Protein AF-A0A093QHG9-F1 (afdb_monomer)

pLDDT: mean 82.57, std 15.84, range [31.22, 98.62]

Foldseek 3Di:
DDDPVVVVVVVVVVVVVVVVVVPDPPDPDDDDDDPPDDDDDDPPDDDDDDPPDDDDDDDDDDDDDDDDDDPDDDDDDDDDDDDDDDDDDDPPNPDDCVVVCVVVVCVVVVVVVVVVVVVVVVVVVVVVVVVVVVVVVVVVVVVVVVVVVVVVVVVVVVVVVVVVVVVVVVVVVVVVVVVVVVVVVVVVVVVCVVVVVVVVVVCVVVVVDDDPVVVCCVPPVVVVVVVVVVVVVVVVVVVVVVVVVVVVVVVVVVVVVVVDDDDDDDDDD

Organism: NCBI:txid328815

InterPro domains:
  IPR009290 Radial spoke 3 [PF06098] (32-256)
  IPR009290 Radial spoke 3 [PTHR21648] (1-263)

Mean predicted aligned error: 20.46 Å

Radius of gyration: 99.11 Å; Cα contacts (8 Å, |Δi|>4): 12; chains: 1; bounding box: 150×81×295 Å

Structure (mmCIF, N/CA/C/O backbone):
data_AF-A0A093QHG9-F1
#
_entry.id   AF-A0A093QHG9-F1
#
loop_
_atom_site.group_PDB
_atom_site.id
_atom_site.type_symbol
_atom_site.label_atom_id
_atom_site.label_alt_id
_atom_site.label_comp_id
_atom_site.label_asym_id
_atom_site.label_entity_id
_atom_site.label_seq_id
_atom_site.pdbx_PDB_ins_code
_atom_site.Cartn_x
_atom_site.Cartn_y
_atom_site.Cartn_z
_atom_site.occupancy
_atom_site.B_iso_or_equiv
_atom_site.auth_seq_id
_atom_site.auth_comp_id
_atom_site.auth_asym_id
_atom_site.auth_atom_id
_atom_site.pdbx_PDB_model_num
ATOM 1 N N . PRO A 1 1 ? 12.508 29.832 110.807 1.00 51.41 1 PRO A N 1
ATOM 2 C CA . PRO A 1 1 ? 12.970 28.450 111.089 1.00 51.41 1 PRO A CA 1
ATOM 3 C C . PRO A 1 1 ? 13.011 27.628 109.794 1.00 51.41 1 PRO A C 1
ATOM 5 O O . PRO A 1 1 ? 12.093 27.734 108.985 1.00 51.41 1 PRO A O 1
ATOM 8 N N . ASN A 1 2 ? 14.116 26.914 109.571 1.00 57.78 2 ASN A N 1
ATOM 9 C CA . ASN A 1 2 ? 14.520 26.350 108.282 1.00 57.78 2 ASN A CA 1
ATOM 10 C C . ASN A 1 2 ? 13.510 25.328 107.698 1.00 57.78 2 ASN A C 1
ATOM 12 O O . ASN A 1 2 ? 12.905 24.551 108.440 1.00 57.78 2 ASN A O 1
ATOM 16 N N . PRO A 1 3 ? 13.340 25.286 106.360 1.00 62.03 3 PRO A N 1
ATOM 17 C CA . PRO A 1 3 ? 12.246 24.580 105.677 1.00 62.03 3 PRO A CA 1
ATOM 18 C C . PRO A 1 3 ? 12.136 23.040 105.837 1.00 62.03 3 PRO A C 1
ATOM 20 O O . PRO A 1 3 ? 11.004 22.550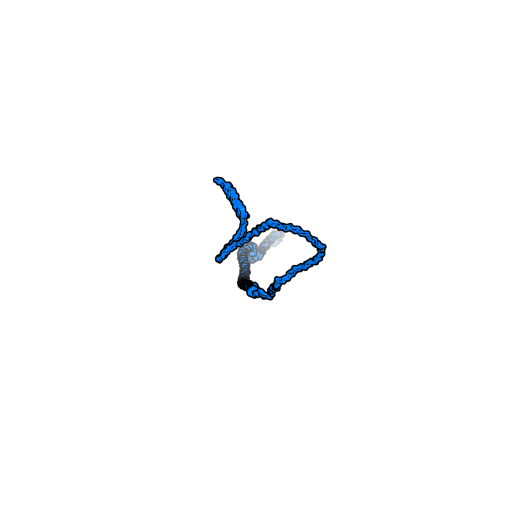 105.764 1.00 62.03 3 PRO A O 1
ATOM 23 N N . PRO A 1 4 ? 13.197 22.237 106.082 1.00 64.69 4 PRO A N 1
ATOM 24 C CA . PRO A 1 4 ? 13.049 20.775 106.151 1.00 64.69 4 PRO A CA 1
ATOM 25 C C . PRO A 1 4 ? 12.414 20.270 107.461 1.00 64.69 4 PRO A C 1
ATOM 27 O O . PRO A 1 4 ? 11.783 19.210 107.478 1.00 64.69 4 PRO A O 1
ATOM 30 N N . GLU A 1 5 ? 12.513 21.023 108.559 1.00 64.81 5 GL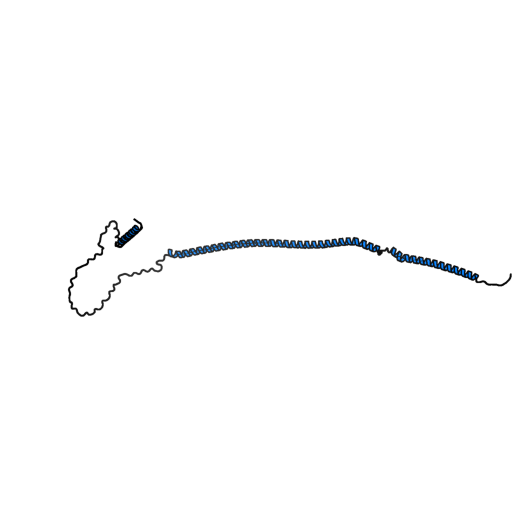U A N 1
ATOM 31 C CA . GLU A 1 5 ? 11.915 20.636 109.848 1.00 64.81 5 GLU A CA 1
ATOM 32 C C . GLU A 1 5 ? 10.392 20.816 109.847 1.00 64.81 5 GLU A C 1
ATOM 34 O O . GLU A 1 5 ? 9.658 19.965 110.352 1.00 64.81 5 GLU A O 1
ATOM 39 N N . VAL A 1 6 ? 9.899 21.859 109.171 1.00 65.69 6 VAL A N 1
ATOM 40 C CA . VAL A 1 6 ? 8.461 22.111 108.979 1.00 65.69 6 VAL A CA 1
ATOM 41 C C . VAL A 1 6 ? 7.819 21.018 108.118 1.00 65.69 6 VAL A C 1
ATOM 43 O O . VAL A 1 6 ? 6.682 20.617 108.368 1.00 65.69 6 VAL A O 1
ATOM 46 N N . GLN A 1 7 ? 8.541 20.481 107.128 1.00 66.50 7 GLN A N 1
ATOM 47 C CA . GLN A 1 7 ? 8.053 19.366 106.308 1.00 66.50 7 GLN A CA 1
ATOM 48 C C . GLN A 1 7 ? 7.977 18.052 107.101 1.00 66.50 7 GLN A C 1
ATOM 50 O O . GLN A 1 7 ? 6.973 17.343 106.997 1.00 66.50 7 GLN A O 1
ATOM 55 N N . LYS A 1 8 ? 8.971 17.756 107.955 1.00 69.38 8 LYS A N 1
ATOM 56 C CA . LYS A 1 8 ? 8.927 16.591 108.858 1.00 69.38 8 LYS A CA 1
ATOM 57 C C . LYS A 1 8 ? 7.785 16.687 109.874 1.00 69.38 8 LYS A C 1
ATOM 59 O O . LYS A 1 8 ? 7.077 15.699 110.059 1.00 69.38 8 LYS A O 1
ATOM 64 N N . GLN A 1 9 ? 7.552 17.862 110.464 1.00 71.50 9 GLN A N 1
ATOM 65 C CA . GLN A 1 9 ? 6.445 18.091 111.405 1.00 71.50 9 GLN A CA 1
ATOM 66 C C . GLN A 1 9 ? 5.065 17.995 110.735 1.00 71.50 9 GLN A C 1
ATOM 68 O O . GLN A 1 9 ? 4.151 17.381 111.284 1.00 71.50 9 GLN A O 1
ATOM 73 N N . LYS A 1 10 ? 4.907 18.518 109.510 1.00 72.06 10 LYS A N 1
ATOM 74 C CA . LYS A 1 10 ? 3.668 18.354 108.728 1.00 72.06 10 LYS A CA 1
ATOM 75 C C . LYS A 1 10 ? 3.423 16.890 108.340 1.00 72.06 10 LYS A C 1
ATOM 77 O O . LYS A 1 10 ? 2.277 16.445 108.338 1.00 72.06 10 LYS A O 1
ATOM 82 N N . GLY A 1 11 ? 4.478 16.127 108.048 1.00 73.12 11 GLY A N 1
ATOM 83 C CA . GLY A 1 11 ? 4.394 14.695 107.748 1.00 73.12 11 GLY A CA 1
ATOM 84 C C . GLY A 1 11 ? 3.984 13.846 108.955 1.00 73.12 11 GLY A C 1
ATOM 85 O O . GLY A 1 11 ? 3.100 12.997 108.834 1.00 73.12 11 GLY A O 1
ATOM 86 N N . THR A 1 12 ? 4.567 14.095 110.132 1.00 75.19 12 THR A N 1
ATOM 87 C CA . THR A 1 12 ? 4.197 13.393 111.373 1.00 75.19 12 THR A CA 1
ATOM 88 C C . THR A 1 12 ? 2.793 13.764 111.847 1.00 75.19 12 THR A C 1
ATOM 90 O O . THR A 1 12 ? 2.043 12.866 112.229 1.00 75.19 12 THR A O 1
ATOM 93 N N . GLN A 1 13 ? 2.381 15.032 111.731 1.00 73.25 13 GLN A N 1
ATOM 94 C CA . GLN A 1 13 ? 1.003 15.454 112.016 1.00 73.25 13 GLN A CA 1
ATOM 95 C C . GLN A 1 13 ? -0.013 14.802 111.067 1.00 73.25 13 GLN A C 1
ATOM 97 O O . GLN A 1 13 ? -1.020 14.271 111.534 1.00 73.25 13 GLN A O 1
ATOM 102 N N . LYS A 1 14 ? 0.264 14.746 109.755 1.00 74.56 14 LYS A N 1
ATOM 103 C CA . LYS A 1 14 ? -0.612 14.057 108.788 1.00 74.56 14 LYS A CA 1
ATOM 104 C C . LYS A 1 14 ? -0.727 12.555 109.065 1.00 74.56 14 LYS A C 1
ATOM 106 O O . LYS A 1 14 ? -1.825 12.010 109.002 1.00 74.56 14 LYS A O 1
ATOM 111 N N . ARG A 1 15 ? 0.373 11.885 109.429 1.00 74.44 15 ARG A N 1
ATOM 112 C CA . ARG A 1 15 ? 0.352 10.460 109.814 1.00 74.44 15 ARG A CA 1
ATOM 113 C C . ARG A 1 15 ? -0.407 10.215 111.120 1.00 74.44 15 ARG A C 1
ATOM 115 O O . ARG A 1 15 ? -1.113 9.216 111.221 1.00 74.44 15 ARG A O 1
ATOM 122 N N . ALA A 1 16 ? -0.289 11.111 112.100 1.00 74.94 16 ALA A N 1
ATOM 123 C CA . ALA A 1 16 ? -1.034 11.019 113.355 1.00 74.94 16 ALA A CA 1
ATOM 124 C C . ALA A 1 16 ? -2.545 11.220 113.144 1.00 74.94 16 ALA A C 1
ATOM 126 O O . ALA A 1 16 ? -3.336 10.466 113.705 1.00 74.94 16 ALA A O 1
ATOM 127 N N . LEU A 1 17 ? -2.942 12.173 112.293 1.00 73.69 17 LEU A N 1
ATOM 128 C CA . LEU A 1 17 ? -4.343 12.401 111.916 1.00 73.69 17 LEU A CA 1
ATOM 129 C C . LEU A 1 17 ? -4.929 11.211 111.143 1.00 73.69 17 LEU A C 1
ATOM 131 O O . LEU A 1 17 ? -6.006 10.736 111.488 1.00 73.69 17 LEU A O 1
ATOM 135 N N . ALA A 1 18 ? -4.192 10.649 110.179 1.00 70.56 18 ALA A N 1
ATOM 136 C CA . ALA A 1 18 ? -4.627 9.456 109.447 1.00 70.56 18 ALA A CA 1
ATOM 137 C C . ALA A 1 18 ? -4.818 8.236 110.368 1.00 70.56 18 ALA A C 1
ATOM 139 O O . ALA A 1 18 ? -5.757 7.463 110.199 1.00 70.56 18 ALA A O 1
ATOM 140 N N . ARG A 1 19 ? -3.964 8.081 111.390 1.00 69.31 1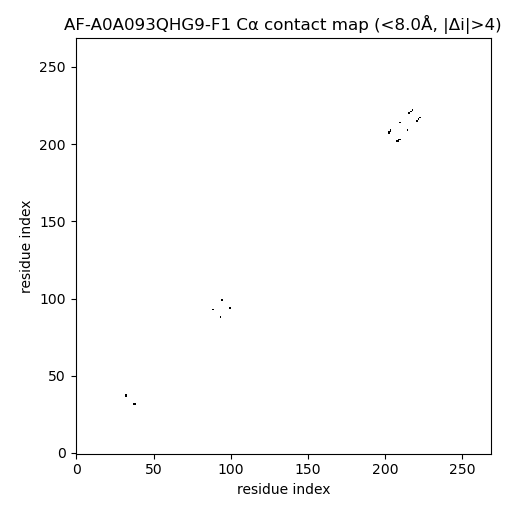9 ARG A N 1
ATOM 141 C CA . ARG A 1 19 ? -4.072 6.986 112.367 1.00 69.31 19 ARG A CA 1
ATOM 142 C C . ARG A 1 19 ? -5.227 7.176 113.357 1.00 69.31 19 ARG A C 1
ATOM 144 O O . ARG A 1 19 ? -5.715 6.180 113.882 1.00 69.31 19 ARG A O 1
ATOM 151 N N . LYS A 1 20 ? -5.652 8.421 113.611 1.00 67.00 20 LYS A N 1
ATOM 152 C CA . LYS A 1 20 ? -6.870 8.725 114.380 1.00 67.00 20 LYS A CA 1
ATOM 153 C C . LYS A 1 20 ? -8.126 8.384 113.574 1.00 67.00 20 LYS A C 1
ATOM 155 O O . LYS A 1 20 ? -8.951 7.635 114.077 1.00 67.00 20 LYS A O 1
ATOM 160 N N . HIS A 1 21 ? -8.202 8.801 112.308 1.00 61.56 21 HIS A N 1
ATOM 161 C CA . HIS A 1 21 ? -9.342 8.477 111.440 1.00 61.56 21 HIS A CA 1
ATOM 162 C C . HIS A 1 21 ? -9.481 6.979 111.125 1.00 61.56 21 HIS A C 1
ATOM 164 O O . HIS A 1 21 ? -10.591 6.491 110.984 1.00 61.56 21 HIS A O 1
ATOM 170 N N . ALA A 1 22 ? -8.381 6.219 111.074 1.00 61.22 22 ALA A N 1
ATOM 171 C CA . ALA A 1 22 ? -8.436 4.770 110.854 1.00 61.22 22 ALA A CA 1
ATOM 172 C C . ALA A 1 22 ? -8.917 3.955 112.076 1.00 61.22 22 ALA A C 1
ATOM 174 O O . ALA A 1 22 ? -9.172 2.761 111.941 1.00 61.22 22 ALA A O 1
ATOM 175 N N . LYS A 1 23 ? -8.992 4.561 113.272 1.00 60.59 23 LYS A N 1
ATOM 176 C CA . LYS A 1 23 ? -9.455 3.900 114.507 1.00 60.59 23 LYS A CA 1
ATOM 177 C C . LYS A 1 23 ? -10.904 4.219 114.870 1.00 60.59 23 LYS A C 1
ATOM 179 O O . LYS A 1 23 ? -11.428 3.594 115.787 1.00 60.59 23 LYS A O 1
ATOM 184 N N . GLU A 1 24 ? -11.540 5.164 114.188 1.00 53.81 24 GLU A N 1
ATOM 185 C CA . GLU A 1 24 ? -12.962 5.426 114.377 1.00 53.81 24 GLU A CA 1
ATOM 186 C C . GLU A 1 24 ? -13.753 4.401 113.553 1.00 53.81 24 GLU A C 1
ATOM 188 O O . GLU A 1 24 ? -13.606 4.370 112.329 1.00 53.81 24 GLU A O 1
ATOM 193 N N . PRO A 1 25 ? -14.549 3.517 114.185 1.00 57.16 25 PRO A N 1
ATOM 194 C CA . PRO A 1 25 ? -15.414 2.625 113.433 1.00 57.16 25 PRO A CA 1
ATOM 195 C C . PRO A 1 25 ? -16.376 3.480 112.610 1.00 57.16 25 PRO A C 1
ATOM 197 O O . PRO A 1 25 ? -17.089 4.329 113.147 1.00 57.16 25 PRO A O 1
ATOM 200 N N . ILE A 1 26 ? -16.363 3.258 111.296 1.00 52.22 26 ILE A N 1
ATOM 201 C CA . ILE A 1 26 ? -17.285 3.870 110.343 1.00 52.22 26 ILE A CA 1
ATOM 202 C C . ILE A 1 26 ? -18.688 3.441 110.767 1.00 52.22 26 ILE A C 1
ATOM 204 O O . ILE A 1 26 ? -19.102 2.311 110.518 1.00 52.22 26 ILE A O 1
ATOM 208 N N . ARG A 1 27 ? -19.409 4.326 111.456 1.00 57.81 27 ARG A N 1
ATOM 209 C CA . ARG A 1 27 ? -20.840 4.149 111.681 1.00 57.81 27 ARG A CA 1
ATOM 210 C C . ARG A 1 27 ? -21.509 4.410 110.331 1.00 57.81 27 ARG A C 1
ATOM 212 O O . ARG A 1 27 ? -21.376 5.530 109.832 1.00 57.81 27 ARG A O 1
ATOM 219 N N . PRO A 1 28 ? -22.169 3.424 109.698 1.00 55.56 28 PRO A N 1
ATOM 220 C CA . PRO A 1 28 ? -22.995 3.718 108.539 1.00 55.56 28 PRO A CA 1
ATOM 221 C C . PRO A 1 28 ? -24.062 4.712 109.003 1.00 55.56 28 PRO A C 1
ATOM 223 O O . PRO A 1 28 ? -24.817 4.427 109.931 1.00 55.56 28 PRO A O 1
ATOM 226 N N . GLY A 1 29 ? -24.048 5.920 108.440 1.00 62.56 29 GLY A N 1
ATOM 227 C CA . GLY A 1 29 ? -25.027 6.940 108.785 1.00 62.56 29 GLY A CA 1
ATOM 228 C C . GLY A 1 29 ? -26.417 6.411 108.467 1.00 62.56 29 GLY A C 1
ATOM 229 O O . GLY A 1 29 ? -26.680 6.021 107.329 1.00 62.56 29 GLY A O 1
ATOM 230 N N . THR A 1 30 ? -27.295 6.366 109.466 1.00 63.28 30 THR A N 1
ATOM 231 C CA . THR A 1 30 ? -28.721 6.161 109.219 1.00 63.28 30 THR A CA 1
ATOM 232 C C . THR A 1 30 ? -29.193 7.270 108.273 1.00 63.28 30 THR A C 1
ATOM 234 O O . THR A 1 30 ? -28.923 8.438 108.569 1.00 63.28 30 THR A O 1
ATOM 237 N N . PRO A 1 31 ? -29.829 6.934 107.135 1.00 71.44 31 PRO A N 1
ATOM 238 C CA . PRO A 1 31 ? -30.328 7.924 106.180 1.00 71.44 31 PRO A CA 1
ATOM 239 C C . PRO A 1 31 ? -31.314 8.882 106.858 1.00 71.44 31 PRO A C 1
ATOM 241 O O . PRO A 1 31 ? -31.866 8.542 107.900 1.00 71.44 31 PRO A O 1
ATOM 244 N N . GLU A 1 32 ? -31.513 10.077 106.302 1.00 69.38 32 GLU A N 1
ATOM 245 C CA . GLU A 1 32 ? -32.379 11.104 106.898 1.00 69.38 32 GLU A CA 1
ATOM 246 C C . GLU A 1 32 ? -33.870 10.695 106.894 1.00 69.38 32 GLU A C 1
ATOM 248 O O . GLU A 1 32 ? -34.305 9.975 105.988 1.00 69.38 32 GLU A O 1
ATOM 253 N N . PRO A 1 33 ? -34.667 11.129 107.895 1.00 73.81 33 PRO A N 1
ATOM 254 C CA . PRO A 1 33 ? -36.097 10.844 107.936 1.00 73.81 33 PRO A CA 1
ATOM 255 C C . PRO A 1 33 ? -36.843 11.489 106.765 1.00 73.81 33 PRO A C 1
ATOM 257 O O . PRO A 1 33 ? -36.596 12.639 106.410 1.00 73.81 33 PRO A O 1
ATOM 260 N N . VAL A 1 34 ? -37.802 10.758 106.195 1.00 75.44 34 VAL A N 1
ATOM 261 C CA . VAL A 1 34 ? -38.697 11.266 105.141 1.00 75.44 34 VAL A CA 1
ATOM 262 C C . VAL A 1 34 ? -39.611 12.363 105.708 1.00 75.44 34 VAL A C 1
ATOM 264 O O . VAL A 1 34 ? -40.087 12.237 106.840 1.00 75.44 34 VAL A O 1
ATOM 267 N N . GLU A 1 35 ? -39.879 13.418 104.923 1.00 67.44 35 GLU A N 1
ATOM 268 C CA . GLU A 1 35 ? -40.683 14.580 105.342 1.00 67.44 35 GLU A CA 1
ATOM 269 C C . GLU A 1 35 ? -41.999 14.169 106.030 1.00 67.44 35 GLU A C 1
ATOM 271 O O . GLU A 1 35 ? -42.815 13.422 105.485 1.00 67.44 35 GLU A O 1
ATOM 276 N N . GLY A 1 36 ? -42.195 14.667 107.255 1.00 76.56 36 GLY A N 1
ATOM 277 C CA . GLY A 1 36 ? -43.379 14.407 108.079 1.00 76.56 36 GLY A CA 1
ATOM 278 C C . GLY A 1 36 ? -43.275 13.224 109.051 1.00 76.56 36 GLY A C 1
ATOM 279 O O . GLY A 1 36 ? -44.277 12.897 109.688 1.00 76.56 36 GLY A O 1
ATOM 280 N N . ARG A 1 37 ? -42.106 12.578 109.199 1.00 73.62 37 ARG A N 1
ATOM 281 C CA . ARG A 1 37 ? -41.860 11.531 110.213 1.00 73.62 37 ARG A CA 1
ATOM 282 C C . ARG A 1 37 ? -40.563 11.776 110.983 1.00 73.62 37 ARG A C 1
ATOM 284 O O . ARG A 1 37 ? -39.570 12.198 110.406 1.00 73.62 37 ARG A O 1
ATOM 291 N N . GLU A 1 38 ? -40.557 11.449 112.273 1.00 76.38 38 GLU A N 1
ATOM 292 C CA . GLU A 1 38 ? -39.358 11.487 113.121 1.00 76.38 38 GLU A CA 1
ATOM 293 C C . GLU A 1 38 ? -38.826 10.068 113.372 1.00 76.38 38 GLU A C 1
ATOM 295 O O . GLU A 1 38 ? -39.593 9.106 113.463 1.00 76.38 38 GLU A O 1
ATOM 300 N N . HIS A 1 39 ? -37.503 9.918 113.474 1.00 76.81 39 HIS A N 1
ATOM 301 C CA . HIS A 1 39 ? -36.885 8.636 113.816 1.00 76.81 39 HIS A CA 1
ATOM 302 C C . HIS A 1 39 ? -37.006 8.339 115.311 1.00 76.81 39 HIS A C 1
ATOM 304 O O . HIS A 1 39 ? -36.658 9.166 116.149 1.00 76.81 39 HIS A O 1
ATOM 310 N N . ALA A 1 40 ? -37.433 7.120 115.641 1.00 76.88 40 ALA A N 1
ATOM 311 C CA . ALA A 1 40 ? -37.392 6.601 117.001 1.00 76.88 40 ALA A CA 1
ATOM 312 C C . ALA A 1 40 ? -36.060 5.879 117.244 1.00 76.88 40 ALA A C 1
ATOM 314 O O . ALA A 1 40 ? -35.679 4.988 116.482 1.00 76.88 40 ALA A O 1
ATOM 315 N N . TYR A 1 41 ? -35.357 6.248 118.315 1.00 72.31 41 TYR A N 1
ATOM 316 C CA . TYR A 1 41 ? -34.120 5.581 118.716 1.00 72.31 41 TYR A CA 1
ATOM 317 C C . TYR A 1 41 ? -34.444 4.249 119.400 1.00 72.31 41 TYR A C 1
ATOM 319 O O . TYR A 1 41 ? -35.018 4.225 120.487 1.00 72.31 41 TYR A O 1
ATOM 327 N N . VAL A 1 42 ? -34.066 3.142 118.761 1.00 70.88 42 VAL A N 1
ATOM 328 C CA . VAL A 1 42 ? -34.119 1.791 119.337 1.00 70.88 42 VAL A CA 1
ATOM 329 C C . VAL A 1 42 ? -32.689 1.342 119.618 1.00 70.88 42 VAL A C 1
ATOM 331 O O . VAL A 1 42 ? -31.784 1.606 118.827 1.00 70.88 42 VAL A O 1
ATOM 334 N N . GLN A 1 43 ? -32.468 0.689 120.757 1.00 71.44 43 GLN A N 1
ATOM 335 C CA . GLN A 1 43 ? -31.147 0.235 121.178 1.00 71.44 43 GLN A CA 1
ATOM 336 C C . GLN A 1 43 ? -30.721 -0.978 120.335 1.00 71.44 43 GLN A C 1
ATOM 338 O O . GLN A 1 43 ? -31.029 -2.118 120.659 1.00 71.44 43 GLN A O 1
ATOM 343 N N . THR A 1 44 ? -30.058 -0.718 119.207 1.00 64.75 44 THR A N 1
ATOM 344 C CA . THR A 1 44 ? -29.558 -1.738 118.262 1.00 64.75 44 THR A CA 1
ATOM 345 C C . THR A 1 44 ? -28.092 -2.108 118.497 1.00 64.75 44 THR A C 1
ATOM 347 O O . THR A 1 44 ? -27.481 -2.787 117.674 1.00 64.75 44 THR A O 1
ATOM 350 N N . GLU A 1 45 ? -27.497 -1.628 119.589 1.00 69.31 45 GLU A N 1
ATOM 351 C CA . GLU A 1 45 ? -26.146 -2.013 119.992 1.00 69.31 45 GLU A CA 1
ATOM 352 C C . GLU A 1 45 ? -26.173 -3.381 120.686 1.00 69.31 45 GLU A C 1
ATOM 354 O O . GLU A 1 45 ? -27.139 -3.737 121.360 1.00 69.31 45 GLU A O 1
ATOM 359 N N . LEU A 1 46 ? -25.111 -4.163 120.502 1.00 62.91 46 LEU A N 1
ATOM 360 C CA . LEU A 1 46 ? -24.987 -5.499 121.077 1.00 62.91 46 LEU A CA 1
ATOM 361 C C . LEU A 1 46 ? -24.794 -5.374 122.601 1.00 62.91 46 LEU A C 1
ATOM 363 O O . LEU A 1 46 ? -23.685 -5.118 123.066 1.00 62.91 46 LEU A O 1
ATOM 367 N N . TYR A 1 47 ? -25.877 -5.500 123.371 1.00 63.25 47 TYR A N 1
ATOM 368 C CA . TYR A 1 47 ? -25.858 -5.469 124.837 1.00 63.25 47 TYR A CA 1
ATOM 369 C C . TYR A 1 47 ? -25.820 -6.905 125.372 1.00 63.25 47 TYR A C 1
ATOM 371 O O . TYR A 1 47 ? -26.784 -7.653 125.219 1.00 63.25 47 TYR A O 1
ATOM 379 N N . LEU A 1 48 ? -24.686 -7.309 125.948 1.00 67.31 48 LEU A N 1
ATOM 380 C CA . LEU A 1 48 ? -24.517 -8.601 126.613 1.00 67.31 48 LEU A CA 1
ATOM 381 C C . LEU A 1 48 ? -24.463 -8.355 128.124 1.00 67.31 48 LEU A C 1
ATOM 383 O O . LEU A 1 48 ? -23.544 -7.691 128.599 1.00 67.31 48 LEU A O 1
ATOM 387 N N . GLU A 1 49 ? -25.432 -8.883 128.870 1.00 62.03 49 GLU A N 1
ATOM 388 C CA . GLU A 1 49 ? -25.335 -8.993 130.328 1.00 62.03 49 GLU A CA 1
ATOM 389 C C . GLU A 1 49 ? -24.572 -10.275 130.678 1.00 62.03 49 GLU A C 1
ATOM 391 O O . GLU A 1 49 ? -24.992 -11.377 130.322 1.00 62.03 49 GLU A O 1
ATOM 396 N N . GLU A 1 50 ? -23.443 -10.147 131.376 1.00 64.44 50 GLU A N 1
ATOM 397 C CA . GLU A 1 50 ? -22.810 -11.293 132.029 1.00 64.44 50 GLU A CA 1
ATOM 398 C C . GLU A 1 50 ? -23.627 -11.663 133.273 1.00 64.44 50 GLU A C 1
ATOM 400 O O . GLU A 1 50 ? -23.684 -10.918 134.252 1.00 64.44 50 GLU A O 1
ATOM 405 N N . ILE A 1 51 ? -24.273 -12.828 133.238 1.00 67.75 51 ILE A N 1
ATOM 406 C CA . ILE A 1 51 ? -24.938 -13.406 134.407 1.00 67.75 51 ILE A CA 1
ATOM 407 C C . ILE A 1 51 ? -23.844 -14.003 135.303 1.00 67.75 51 ILE A C 1
ATOM 409 O O . ILE A 1 51 ? -23.296 -15.061 135.003 1.00 67.75 51 ILE A O 1
ATOM 413 N N . CYS A 1 52 ? -23.502 -13.308 136.390 1.00 56.25 52 CYS A N 1
ATOM 414 C CA . CYS A 1 52 ? -22.425 -13.700 137.311 1.00 56.25 52 CYS A CA 1
ATOM 415 C C . CYS A 1 52 ? -22.852 -14.682 138.420 1.00 56.25 52 CYS A C 1
ATOM 417 O O . CYS A 1 52 ? -22.018 -15.061 139.245 1.00 56.25 52 CYS A O 1
ATOM 419 N N . ASP A 1 53 ? -24.120 -15.099 138.463 1.00 62.62 53 ASP A N 1
ATOM 420 C CA . ASP A 1 53 ? -24.607 -16.018 139.492 1.00 62.62 53 ASP A CA 1
ATOM 421 C C . ASP A 1 53 ? -24.266 -17.471 139.151 1.00 62.62 53 ASP A C 1
ATOM 423 O O . ASP A 1 53 ? -24.704 -18.044 138.151 1.00 62.62 53 ASP A O 1
ATOM 427 N N . ARG A 1 54 ? -23.462 -18.083 140.023 1.00 62.25 54 ARG A N 1
ATOM 428 C CA . ARG A 1 54 ? -23.091 -19.495 139.943 1.00 62.25 54 ARG A CA 1
ATOM 429 C C . ARG A 1 54 ? -24.287 -20.338 140.393 1.00 62.25 54 ARG A C 1
ATOM 431 O O . ARG A 1 54 ? -24.727 -20.228 141.535 1.00 62.25 54 ARG A O 1
ATOM 438 N N . ILE A 1 55 ? -24.816 -21.163 139.494 1.00 63.34 55 ILE A N 1
ATOM 439 C CA . ILE A 1 55 ? -25.965 -22.037 139.764 1.00 63.34 55 ILE A CA 1
ATOM 440 C C . ILE A 1 55 ? -25.562 -23.064 140.836 1.00 63.34 55 ILE A C 1
ATOM 442 O O . ILE A 1 55 ? -24.462 -23.610 140.789 1.00 63.34 55 ILE A O 1
ATOM 446 N N . VAL A 1 56 ? -26.433 -23.301 141.821 1.00 63.78 56 VAL A N 1
ATOM 447 C CA . VAL A 1 56 ? -26.196 -24.287 142.887 1.00 63.78 56 VAL A CA 1
ATOM 448 C C . VAL A 1 56 ? -26.284 -25.691 142.293 1.00 63.78 56 VAL A C 1
ATOM 450 O O . VAL A 1 56 ? -27.355 -26.124 141.871 1.00 63.78 56 VAL A O 1
ATOM 453 N N . GLU A 1 57 ? -25.156 -26.393 142.260 1.00 56.03 57 GLU A N 1
ATOM 454 C CA . GLU A 1 57 ? -25.083 -27.796 141.853 1.00 56.03 57 GLU A CA 1
ATOM 455 C C . GLU A 1 57 ? -25.526 -28.682 143.030 1.00 56.03 57 GLU A C 1
ATOM 457 O O . GLU A 1 57 ? -25.024 -28.548 144.148 1.00 56.03 57 GLU A O 1
ATOM 462 N N . VAL A 1 58 ? -26.512 -29.550 142.792 1.00 60.91 58 VAL A N 1
ATOM 463 C CA . VAL A 1 58 ? -26.983 -30.560 143.748 1.00 60.91 58 VAL A CA 1
ATOM 464 C C . VAL A 1 58 ? -26.668 -31.924 143.152 1.00 60.91 58 VAL A C 1
ATOM 466 O O . VAL A 1 58 ? -27.228 -32.282 142.116 1.00 60.91 58 VAL A O 1
ATOM 469 N N . ASP A 1 59 ? -25.793 -32.679 143.810 1.00 53.31 59 ASP A N 1
ATOM 470 C CA . ASP A 1 59 ? -25.472 -34.046 143.407 1.00 53.31 59 ASP A CA 1
ATOM 471 C C . ASP A 1 59 ? -26.629 -34.986 143.771 1.00 53.31 59 ASP A C 1
ATOM 473 O O . ASP A 1 59 ? -26.999 -35.138 144.937 1.00 53.31 59 ASP A O 1
ATOM 477 N N . GLY A 1 60 ? -27.222 -35.604 142.750 1.00 64.75 60 GLY A N 1
ATOM 478 C CA . GLY A 1 60 ? -28.206 -36.672 142.885 1.00 64.75 60 GLY A CA 1
ATOM 479 C C . GLY A 1 60 ? -27.618 -37.981 142.375 1.00 64.75 60 GLY A C 1
ATOM 480 O O . GLY A 1 60 ? -27.307 -38.103 141.192 1.00 64.75 60 GLY A O 1
ATOM 481 N N . GLU A 1 61 ? -27.473 -38.971 143.251 1.00 57.00 61 GLU A N 1
ATOM 482 C CA . GLU A 1 61 ? -27.072 -40.318 142.849 1.00 57.00 61 GLU A CA 1
ATOM 483 C C . GLU A 1 61 ? -28.305 -41.103 142.373 1.00 57.00 61 GLU A C 1
ATOM 485 O O . GLU A 1 61 ? -29.222 -41.381 143.147 1.00 57.00 61 GLU A O 1
ATOM 490 N N . CYS A 1 62 ? -28.333 -41.464 141.087 1.00 55.00 62 CYS A N 1
ATOM 491 C CA . CYS A 1 62 ? -29.388 -42.277 140.482 1.00 55.00 62 CYS A CA 1
ATOM 492 C C . CYS A 1 62 ? -28.842 -43.662 140.108 1.00 55.00 62 CYS A C 1
ATOM 494 O O . CYS A 1 62 ? -28.093 -43.810 139.144 1.00 55.00 62 CYS A O 1
ATOM 496 N N . GLN A 1 63 ? -29.268 -44.693 140.836 1.00 56.84 63 GLN A N 1
ATOM 497 C CA . GLN A 1 63 ? -29.145 -46.086 140.409 1.00 56.84 63 GLN A CA 1
ATOM 498 C C . GLN A 1 63 ? -30.098 -46.322 139.229 1.00 56.84 63 GLN A C 1
ATOM 500 O O . GLN A 1 63 ? -31.308 -46.169 139.382 1.00 56.84 63 GLN A O 1
ATOM 505 N N . THR A 1 64 ? -29.572 -46.672 138.052 1.00 52.34 64 THR A N 1
ATOM 506 C CA . THR A 1 64 ? -30.385 -47.016 136.873 1.00 52.34 64 THR A CA 1
ATOM 507 C C . THR A 1 64 ? -29.795 -48.214 136.123 1.00 52.34 64 THR A C 1
ATOM 509 O O . THR A 1 64 ? -28.579 -48.338 136.001 1.00 52.34 64 THR A O 1
ATOM 512 N N . ASP A 1 65 ? -30.698 -49.113 135.721 1.00 65.81 65 ASP A N 1
ATOM 513 C CA . ASP A 1 65 ? -30.489 -50.462 135.170 1.00 65.81 65 ASP A CA 1
ATOM 514 C C . ASP A 1 65 ? -29.676 -50.534 133.860 1.00 65.81 65 ASP A C 1
ATOM 516 O O . ASP A 1 65 ? -29.470 -49.538 133.165 1.00 65.81 65 ASP A O 1
ATOM 520 N N . GLU A 1 66 ? -29.262 -51.756 133.491 1.00 63.25 66 GLU A N 1
ATOM 521 C CA . GLU A 1 66 ? -28.615 -52.078 132.211 1.00 63.25 66 GLU A CA 1
ATOM 522 C C . GLU A 1 66 ? -29.458 -51.639 130.998 1.00 63.25 66 GLU A C 1
ATOM 524 O O . GLU A 1 66 ? -30.617 -52.016 130.815 1.00 63.25 66 GLU A O 1
ATOM 529 N N . PHE A 1 67 ? -28.829 -50.837 130.143 1.00 61.12 67 PHE A N 1
ATOM 530 C CA . PHE A 1 67 ? -29.406 -50.213 128.958 1.00 61.12 67 PHE A CA 1
ATOM 531 C C . PHE A 1 67 ? -29.568 -51.246 127.825 1.00 61.12 67 PHE A C 1
ATOM 533 O O . PHE A 1 67 ? -28.576 -51.740 127.292 1.00 61.12 67 PHE A O 1
ATOM 540 N N . LEU A 1 68 ? -30.803 -51.571 127.427 1.00 70.81 68 LEU A N 1
ATOM 541 C CA . LEU A 1 68 ? -31.063 -52.327 126.193 1.00 70.81 68 LEU A CA 1
ATOM 542 C C . LEU A 1 68 ? -31.172 -51.365 125.000 1.00 70.81 68 LEU A C 1
ATOM 544 O O . LEU A 1 68 ? -31.938 -50.400 125.043 1.00 70.81 68 LEU A O 1
ATOM 548 N N . ASP A 1 69 ? -30.431 -51.649 123.925 1.00 67.38 69 ASP A N 1
ATOM 549 C CA . ASP A 1 69 ? -30.371 -50.804 122.728 1.00 67.38 69 ASP A CA 1
ATOM 550 C C . ASP A 1 69 ? -31.736 -50.673 122.033 1.00 67.38 69 ASP A C 1
ATOM 552 O O . ASP A 1 69 ? -32.321 -51.632 121.521 1.00 67.38 69 ASP A O 1
ATOM 556 N N . ARG A 1 70 ? -32.235 -49.435 121.974 1.00 72.62 70 ARG A N 1
ATOM 557 C CA . ARG A 1 70 ? -33.425 -49.059 121.207 1.00 72.62 70 ARG A CA 1
ATOM 558 C C . ARG A 1 70 ? -33.068 -48.992 119.714 1.00 72.62 70 ARG A C 1
ATOM 560 O O . ARG A 1 70 ? -32.059 -48.374 119.375 1.00 72.62 70 ARG A O 1
ATOM 567 N N . PRO A 1 71 ? -33.891 -49.538 118.795 1.00 75.81 71 PRO A N 1
ATOM 568 C CA . PRO A 1 71 ? -33.625 -49.399 117.366 1.00 75.81 71 PRO A CA 1
ATOM 569 C C . PRO A 1 71 ? -33.614 -47.917 116.943 1.00 75.81 71 PRO A C 1
ATOM 571 O O . PRO A 1 71 ? -34.373 -47.114 117.502 1.00 75.81 71 PRO A O 1
ATOM 574 N N . PRO A 1 72 ? -32.778 -47.539 115.957 1.00 77.69 72 PRO A N 1
ATOM 575 C CA . PRO A 1 72 ? -32.630 -46.152 115.537 1.00 77.69 72 PRO A CA 1
ATOM 576 C C . PRO A 1 72 ? -33.944 -45.618 114.958 1.00 77.69 72 PRO A C 1
ATOM 578 O O . PRO A 1 72 ? -34.572 -46.242 114.102 1.00 77.69 72 PRO A O 1
ATOM 581 N N . THR A 1 73 ? -34.363 -44.447 115.435 1.00 75.00 73 THR A N 1
ATOM 582 C CA . THR A 1 73 ? -35.570 -43.760 114.959 1.00 75.00 73 THR A CA 1
ATOM 583 C C . THR A 1 73 ? -35.444 -43.438 113.462 1.00 75.00 73 THR A C 1
ATOM 585 O O . THR A 1 73 ? -34.399 -42.928 113.052 1.00 75.00 73 THR A O 1
ATOM 588 N N . PRO A 1 74 ? -36.473 -43.705 112.633 1.00 78.75 74 PRO A N 1
ATOM 589 C CA . PRO A 1 74 ? -36.413 -43.424 111.201 1.00 78.75 74 PRO A CA 1
ATOM 590 C C . PRO A 1 74 ? -36.225 -41.926 110.922 1.00 78.75 74 PRO A C 1
ATOM 592 O O . PRO A 1 74 ? -36.789 -41.074 111.609 1.00 78.75 74 PRO A O 1
ATOM 595 N N . LEU A 1 75 ? -35.435 -41.618 109.890 1.00 75.38 75 LEU A N 1
ATOM 596 C CA . LEU A 1 75 ? -35.148 -40.252 109.448 1.00 75.38 75 LEU A CA 1
ATOM 597 C C . LEU A 1 75 ? -36.421 -39.583 108.906 1.00 75.38 75 LEU A C 1
ATOM 599 O O . LEU A 1 75 ? -37.076 -40.107 108.006 1.00 75.38 75 LEU A O 1
ATOM 603 N N . PHE A 1 76 ? -36.756 -38.407 109.437 1.00 79.06 76 PHE A N 1
ATOM 604 C CA . PHE A 1 76 ? -37.873 -37.601 108.950 1.00 79.06 76 PHE A CA 1
ATOM 605 C C . PHE A 1 76 ? -37.486 -36.881 107.651 1.00 79.06 76 PHE A C 1
ATOM 607 O O . PHE A 1 76 ? -36.613 -36.013 107.657 1.00 79.06 76 PHE A O 1
ATOM 614 N N . ILE A 1 77 ? -38.152 -37.224 106.544 1.00 78.56 77 ILE A N 1
ATOM 615 C CA . ILE A 1 77 ? -38.042 -36.510 105.266 1.00 78.56 77 ILE A CA 1
ATOM 616 C C . ILE A 1 77 ? -39.286 -35.620 105.124 1.00 78.56 77 ILE A C 1
ATOM 618 O O . ILE A 1 77 ? -40.389 -36.156 104.990 1.00 78.56 77 ILE A O 1
ATOM 622 N N . PRO A 1 78 ? -39.153 -34.281 105.160 1.00 81.00 78 PRO A N 1
ATOM 623 C CA . PRO A 1 78 ? -40.294 -33.390 104.999 1.00 81.00 78 PRO A CA 1
ATOM 624 C C . PRO A 1 78 ? -40.907 -33.530 103.600 1.00 81.00 78 PRO A C 1
ATOM 626 O O . PRO A 1 78 ? -40.198 -33.637 102.597 1.00 81.00 78 PRO A O 1
ATOM 629 N N . ALA A 1 79 ? -42.239 -33.505 103.524 1.00 76.31 79 ALA A N 1
ATOM 630 C CA . ALA A 1 79 ? -42.949 -33.518 102.251 1.00 76.31 79 ALA A CA 1
ATOM 631 C C . ALA A 1 79 ? -42.640 -32.237 101.459 1.00 76.31 79 ALA A C 1
ATOM 633 O O . ALA A 1 79 ? -42.714 -31.128 101.999 1.00 76.31 79 ALA A O 1
ATOM 634 N N . LYS A 1 80 ? -42.311 -32.376 100.166 1.00 74.94 80 LYS A N 1
ATOM 635 C CA . LYS A 1 80 ? -42.155 -31.220 99.273 1.00 74.94 80 LYS A CA 1
ATOM 636 C C . LYS A 1 80 ? -43.445 -30.396 99.307 1.00 74.94 80 LYS A C 1
ATOM 638 O O . LYS A 1 80 ? -44.507 -30.895 98.946 1.00 74.94 80 LYS A O 1
ATOM 643 N N . THR A 1 81 ? -43.346 -29.145 99.749 1.00 68.00 81 THR A N 1
ATOM 644 C CA . THR A 1 81 ? -44.478 -28.214 99.807 1.00 68.00 81 THR A CA 1
ATOM 645 C C . THR A 1 81 ? -44.255 -27.134 98.748 1.00 68.00 81 THR A C 1
ATOM 647 O O . THR A 1 81 ? -43.524 -26.177 98.974 1.00 68.00 81 THR A O 1
ATOM 650 N N . GLY A 1 82 ? -44.825 -27.344 97.559 1.00 80.94 82 GLY A N 1
ATOM 651 C CA . GLY A 1 82 ? -44.732 -26.466 96.388 1.00 80.94 82 GLY A CA 1
ATOM 652 C C . GLY A 1 82 ? -45.399 -27.125 95.175 1.00 80.94 82 GLY A C 1
ATOM 653 O O . GLY A 1 82 ? -45.438 -28.351 95.097 1.00 80.94 82 GLY A O 1
ATOM 654 N N . LYS A 1 83 ? -45.980 -26.337 94.263 1.00 78.69 83 LYS A N 1
ATOM 655 C CA . LYS A 1 83 ? -46.498 -26.843 92.981 1.00 78.69 83 LYS A CA 1
ATOM 656 C C . LYS A 1 83 ? -45.427 -26.632 91.917 1.00 78.69 83 LYS A C 1
ATOM 658 O O . LYS A 1 83 ? -45.093 -25.487 91.627 1.00 78.69 83 LYS A O 1
ATOM 663 N N . ASP A 1 84 ? -44.925 -27.719 91.347 1.00 80.12 84 ASP A N 1
ATOM 664 C CA . ASP A 1 84 ? -43.994 -27.661 90.222 1.00 80.12 84 ASP A CA 1
ATOM 665 C C . ASP A 1 84 ? -44.770 -27.244 88.957 1.00 80.12 84 ASP A C 1
ATOM 667 O O . ASP A 1 84 ? -45.768 -27.872 88.598 1.00 80.12 84 ASP A O 1
ATOM 671 N N . ILE A 1 85 ? -44.344 -26.159 88.303 1.00 81.69 85 ILE A N 1
ATOM 672 C CA . ILE A 1 85 ? -44.901 -25.667 87.034 1.00 81.69 85 ILE A CA 1
ATOM 673 C C . ILE A 1 85 ? -43.755 -25.640 86.026 1.00 81.69 85 ILE A C 1
ATOM 675 O O . ILE A 1 85 ? -42.728 -25.014 86.278 1.00 81.69 85 ILE A O 1
ATOM 679 N N . ALA A 1 86 ? -43.935 -26.314 84.893 1.00 82.19 86 ALA A N 1
ATOM 680 C CA . ALA A 1 86 ? -43.041 -26.199 83.750 1.00 82.19 86 ALA A CA 1
ATOM 681 C C . ALA A 1 86 ? -43.675 -25.260 82.721 1.00 82.19 86 ALA A C 1
ATOM 683 O O . ALA A 1 86 ? -44.840 -25.421 82.362 1.00 82.19 86 ALA A O 1
ATOM 684 N N . THR A 1 87 ? -42.904 -24.283 82.260 1.00 81.44 87 THR A N 1
ATOM 685 C CA . THR A 1 87 ? -43.253 -23.416 81.133 1.00 81.44 87 THR A CA 1
ATOM 686 C C . THR A 1 87 ? -42.273 -23.712 80.008 1.00 81.44 87 THR A C 1
ATOM 688 O O . THR A 1 87 ? -41.068 -23.546 80.203 1.00 81.44 87 THR A O 1
ATOM 691 N N . GLN A 1 88 ? -42.780 -24.166 78.866 1.00 87.88 88 GLN A N 1
ATOM 692 C CA . GLN A 1 88 ? -42.006 -24.440 77.658 1.00 87.88 88 GLN A CA 1
ATOM 693 C C . GLN A 1 88 ? -42.550 -23.556 76.539 1.00 87.88 88 GLN A C 1
ATOM 695 O O . GLN A 1 88 ? -43.762 -23.399 76.437 1.00 87.88 88 GLN A O 1
ATOM 700 N N . ILE A 1 89 ? -41.651 -22.983 75.743 1.00 89.12 89 ILE A N 1
ATOM 701 C CA . ILE A 1 89 ? -42.006 -22.254 74.525 1.00 89.12 89 ILE A CA 1
ATOM 702 C C . ILE A 1 89 ? -41.948 -23.250 73.371 1.00 89.12 89 ILE A C 1
ATOM 704 O O . ILE A 1 89 ? -40.923 -23.920 73.194 1.00 89.12 89 ILE A O 1
ATOM 708 N N . GLU A 1 90 ? -43.046 -23.367 72.633 1.00 88.12 90 GLU A N 1
ATOM 709 C CA . GLU A 1 90 ? -43.168 -24.290 71.503 1.00 88.12 90 GLU A CA 1
ATOM 710 C C . GLU A 1 90 ? -42.635 -23.661 70.203 1.00 88.12 90 GLU A C 1
ATOM 712 O O . GLU A 1 90 ? -42.481 -22.440 70.076 1.00 88.12 90 GLU A O 1
ATOM 717 N N . GLU A 1 91 ? -42.331 -24.495 69.208 1.00 86.50 91 GLU A N 1
ATOM 718 C CA . GLU A 1 91 ? -41.858 -24.014 67.907 1.00 86.50 91 GLU A CA 1
ATOM 719 C C . GLU A 1 91 ? -42.892 -23.076 67.254 1.00 86.50 91 GLU A C 1
ATOM 721 O O . GLU A 1 91 ? -44.049 -23.437 67.043 1.00 86.50 91 GLU A O 1
ATOM 726 N N . GLY A 1 92 ? -42.458 -21.855 66.922 1.00 84.88 92 GLY A N 1
ATOM 727 C CA . GLY A 1 92 ? -43.288 -20.832 66.274 1.00 84.88 92 GLY A CA 1
ATOM 728 C C . GLY A 1 92 ? -43.988 -19.849 67.218 1.00 84.88 92 GLY A C 1
ATOM 729 O O . GLY A 1 92 ? -44.550 -18.871 66.737 1.00 84.88 92 GLY A O 1
ATOM 730 N N . GLU A 1 93 ? -43.917 -20.035 68.539 1.00 84.81 93 GLU A N 1
ATOM 731 C CA . GLU A 1 93 ? -44.601 -19.161 69.511 1.00 84.81 93 GLU A CA 1
ATOM 732 C C . GLU A 1 93 ? -43.944 -17.768 69.657 1.00 84.81 93 GLU A C 1
ATOM 734 O O . GLU A 1 93 ? -44.597 -16.803 70.047 1.00 84.81 93 GLU A O 1
ATOM 739 N N . LEU A 1 94 ? -42.661 -17.645 69.294 1.00 87.69 94 LEU A N 1
ATOM 740 C CA . LEU A 1 94 ? -41.876 -16.399 69.335 1.00 87.69 94 LEU A CA 1
ATOM 741 C C . LEU A 1 94 ? -41.566 -15.799 67.954 1.00 87.69 94 LEU A C 1
ATOM 743 O O . LEU A 1 94 ? -40.820 -14.828 67.879 1.00 87.69 94 LEU A O 1
ATOM 747 N N . PHE A 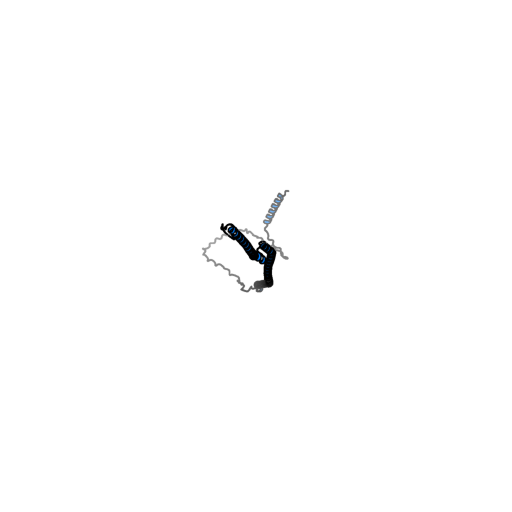1 95 ? -42.068 -16.387 66.867 1.00 91.19 95 PHE A N 1
ATOM 748 C CA . PHE A 1 95 ? -41.720 -15.944 65.517 1.00 91.19 95 PHE A CA 1
ATOM 749 C C . PHE A 1 95 ? -42.404 -14.615 65.170 1.00 91.19 95 PHE A C 1
ATOM 751 O O . PHE A 1 95 ? -43.635 -14.539 65.162 1.00 91.19 95 PHE A O 1
ATOM 758 N N . ASP A 1 96 ? -41.612 -13.599 64.820 1.00 93.00 96 ASP A N 1
ATOM 759 C CA . ASP A 1 96 ? -42.111 -12.327 64.294 1.00 93.00 96 ASP A CA 1
ATOM 760 C C . ASP A 1 96 ? -41.737 -12.192 62.813 1.00 93.00 96 ASP A C 1
ATOM 762 O O . ASP A 1 96 ? -40.583 -11.979 62.438 1.00 93.00 96 ASP A O 1
ATOM 766 N N . PHE A 1 97 ? -42.737 -12.290 61.938 1.00 93.19 97 PHE A N 1
ATOM 767 C CA . PHE A 1 97 ? -42.515 -12.212 60.497 1.00 93.19 97 PHE A CA 1
ATOM 768 C C . PHE A 1 97 ? -41.842 -10.899 60.071 1.00 93.19 97 PHE A C 1
ATOM 770 O O . PHE A 1 97 ? -40.969 -10.916 59.202 1.00 93.19 97 PHE A O 1
ATOM 777 N N . ASP A 1 98 ? -42.212 -9.772 60.683 1.00 94.19 98 ASP A N 1
ATOM 778 C CA . ASP A 1 98 ? -41.737 -8.449 60.272 1.00 94.19 98 ASP A CA 1
ATOM 779 C C . ASP A 1 98 ? -40.271 -8.210 60.649 1.00 94.19 98 ASP A C 1
ATOM 781 O O . ASP A 1 98 ? -39.618 -7.319 60.094 1.00 94.19 98 ASP A O 1
ATOM 785 N N . ILE A 1 99 ? -39.732 -8.965 61.605 1.00 94.06 99 ILE A N 1
ATOM 786 C CA . ILE A 1 99 ? -38.316 -8.924 61.981 1.00 94.06 99 ILE A CA 1
ATOM 787 C C . ILE A 1 99 ? -37.540 -9.958 61.154 1.00 94.06 99 ILE A C 1
ATOM 789 O O . ILE A 1 99 ? -36.505 -9.623 60.570 1.00 94.06 99 ILE A O 1
ATOM 793 N N . GLU A 1 100 ? -38.085 -11.161 60.999 1.00 92.50 100 GLU A N 1
ATOM 794 C CA . GLU A 1 100 ? -37.374 -12.298 60.420 1.00 92.50 100 GLU A CA 1
ATOM 795 C C . GLU A 1 100 ? -37.273 -12.211 58.887 1.00 92.50 100 GLU A C 1
ATOM 797 O O . GLU A 1 100 ? -36.306 -12.704 58.300 1.00 92.50 100 GLU A O 1
ATOM 802 N N . VAL A 1 101 ? -38.222 -11.544 58.215 1.00 96.12 101 VAL A N 1
ATOM 803 C CA . VAL A 1 101 ? -38.198 -11.371 56.749 1.00 96.12 101 VAL A CA 1
ATOM 804 C C . VAL A 1 101 ? -37.190 -10.317 56.283 1.00 96.12 101 VAL A C 1
ATOM 806 O O . VAL A 1 101 ? -36.693 -10.394 55.158 1.00 96.12 101 VAL A O 1
ATOM 809 N N . LYS A 1 102 ? -36.854 -9.337 57.131 1.00 95.94 102 LYS A N 1
ATOM 810 C CA . LYS A 1 102 ? -35.963 -8.215 56.783 1.00 95.94 102 LYS A CA 1
ATOM 811 C C . LYS A 1 102 ? -34.613 -8.652 56.197 1.00 95.94 102 LYS A C 1
ATOM 813 O O . LYS A 1 102 ? -34.305 -8.184 55.103 1.00 95.94 102 LYS A O 1
ATOM 818 N N . PRO A 1 103 ? -33.834 -9.559 56.822 1.00 97.06 103 PRO A N 1
ATOM 819 C CA . PRO A 1 103 ? -32.550 -9.990 56.262 1.00 97.06 103 PRO A CA 1
ATOM 820 C C . PRO A 1 103 ? -32.703 -10.746 54.935 1.00 97.06 103 PRO A C 1
ATOM 822 O O . PRO A 1 103 ? -31.852 -10.631 54.055 1.00 97.06 103 PRO A O 1
ATOM 825 N N . ILE A 1 104 ? -33.797 -11.494 54.753 1.00 96.50 104 ILE A N 1
ATOM 826 C CA . ILE A 1 104 ? -34.075 -12.206 53.497 1.00 96.50 104 ILE A CA 1
ATOM 827 C C . ILE A 1 104 ? -34.352 -11.197 52.380 1.00 96.50 104 ILE A C 1
ATOM 829 O O . ILE A 1 104 ? -33.792 -11.306 51.287 1.00 96.50 104 ILE A O 1
ATOM 833 N N . LEU A 1 105 ? -35.197 -10.204 52.664 1.00 96.94 105 LEU A N 1
ATOM 834 C CA . LEU A 1 105 ? -35.566 -9.162 51.714 1.00 96.94 105 LEU A CA 1
ATOM 835 C C . LEU A 1 105 ? -34.365 -8.280 51.351 1.00 96.94 105 LEU A C 1
ATOM 837 O O . LEU A 1 105 ? -34.172 -7.973 50.180 1.00 96.94 105 LEU A O 1
ATOM 841 N N . GLU A 1 106 ? -33.539 -7.913 52.331 1.00 96.44 106 GLU A N 1
ATOM 842 C CA . GLU A 1 106 ? -32.329 -7.114 52.124 1.00 96.44 106 GLU A CA 1
ATOM 843 C C . GLU A 1 106 ? -31.347 -7.821 51.186 1.00 96.44 106 GLU A C 1
ATOM 845 O O . GLU A 1 106 ? -30.866 -7.220 50.227 1.00 96.44 106 GLU A O 1
ATOM 850 N N . VAL A 1 107 ? -31.115 -9.121 51.393 1.00 97.88 107 VAL A N 1
ATOM 851 C CA . VAL A 1 107 ? -30.242 -9.911 50.514 1.00 97.88 107 VAL A CA 1
ATOM 852 C C . VAL A 1 107 ? -30.845 -10.065 49.118 1.00 97.88 107 VAL A C 1
ATOM 854 O O . VAL A 1 107 ? -30.113 -9.972 48.133 1.00 97.88 107 VAL A O 1
ATOM 857 N N . LEU A 1 108 ? -32.157 -10.296 49.006 1.00 98.00 108 LEU A N 1
ATOM 858 C CA . LEU A 1 108 ? -32.830 -10.416 47.709 1.00 98.00 108 LEU A CA 1
ATOM 859 C C . LEU A 1 108 ? -32.748 -9.112 46.917 1.00 98.00 108 LEU A C 1
ATOM 861 O O . LEU A 1 108 ? -32.281 -9.115 45.781 1.00 98.00 108 LEU A O 1
ATOM 865 N N . ILE A 1 109 ? -33.152 -7.996 47.522 1.00 98.00 109 ILE A N 1
ATOM 866 C CA . ILE A 1 109 ? -33.131 -6.689 46.864 1.00 98.00 109 ILE A CA 1
ATOM 867 C C . ILE A 1 109 ? -31.688 -6.299 46.545 1.00 98.00 109 ILE A C 1
ATOM 869 O O . ILE A 1 109 ? -31.404 -5.947 45.404 1.00 98.00 109 ILE A O 1
ATOM 873 N N . GLY A 1 110 ? -30.767 -6.448 47.500 1.00 98.25 110 GLY A N 1
ATOM 874 C CA . GLY A 1 110 ? -29.351 -6.140 47.308 1.00 98.25 110 GLY A CA 1
ATOM 875 C C . GLY A 1 110 ? -28.756 -6.888 46.118 1.00 98.25 110 GLY A C 1
ATOM 876 O O . GLY A 1 110 ? -28.239 -6.256 45.202 1.00 98.25 110 GLY A O 1
ATOM 877 N N . LYS A 1 111 ? -28.927 -8.215 46.066 1.00 98.00 111 LYS A N 1
ATOM 878 C CA . LYS A 1 111 ? -28.421 -9.028 44.950 1.00 98.00 111 LYS A CA 1
ATOM 879 C C . LYS A 1 111 ? -29.091 -8.698 43.623 1.00 98.00 111 LYS A C 1
ATOM 881 O O . LYS A 1 111 ? -28.407 -8.649 42.610 1.00 98.00 111 LYS A O 1
ATOM 886 N N . THR A 1 112 ? -30.407 -8.478 43.609 1.00 98.12 112 THR A N 1
ATOM 887 C CA . THR A 1 112 ? -31.121 -8.156 42.360 1.00 98.12 112 THR A CA 1
ATOM 888 C C . THR A 1 112 ? -30.678 -6.816 41.779 1.00 98.12 112 THR A C 1
ATOM 890 O O . THR A 1 112 ? -30.474 -6.719 40.574 1.00 98.12 112 THR A O 1
ATOM 893 N N . VAL A 1 113 ? -30.474 -5.800 42.624 1.00 98.19 113 VAL A N 1
ATOM 894 C CA . VAL A 1 113 ? -30.006 -4.477 42.193 1.00 98.19 113 VAL A CA 1
ATOM 895 C C . VAL A 1 113 ? -28.538 -4.524 41.776 1.00 98.19 113 VAL A C 1
ATOM 897 O O . VAL A 1 113 ? -28.189 -3.954 40.746 1.00 98.19 113 VAL A O 1
ATOM 900 N N . GLU A 1 114 ? -27.686 -5.216 42.534 1.00 97.62 114 GLU A N 1
ATOM 901 C CA . GLU A 1 114 ? -26.268 -5.384 42.197 1.00 97.62 114 GLU A CA 1
ATOM 902 C C . GLU A 1 114 ? -26.094 -6.120 40.864 1.00 97.62 114 GLU A C 1
ATOM 904 O O . GLU A 1 114 ? -25.365 -5.649 39.993 1.00 97.62 114 GLU A O 1
ATOM 909 N N . GLN A 1 115 ? -26.818 -7.226 40.667 1.00 98.31 115 GLN A N 1
ATOM 910 C CA . GLN A 1 115 ? -26.794 -7.974 39.414 1.00 98.31 115 GLN A CA 1
ATOM 911 C C . GLN A 1 115 ? -27.289 -7.118 38.240 1.00 98.31 115 GLN A C 1
ATOM 913 O O . GLN A 1 115 ? -26.607 -7.046 37.222 1.00 98.31 115 GLN A O 1
ATOM 918 N N . ALA A 1 116 ? -28.420 -6.421 38.392 1.00 98.31 116 ALA A N 1
ATOM 919 C CA . ALA A 1 116 ? -28.948 -5.553 37.340 1.00 98.31 116 ALA A CA 1
ATOM 920 C C . ALA A 1 116 ? -27.972 -4.421 36.975 1.00 98.31 116 ALA A C 1
ATOM 922 O O . ALA A 1 116 ? -27.827 -4.085 35.802 1.00 98.31 116 ALA A O 1
ATOM 923 N N . LEU A 1 117 ? -27.279 -3.841 37.961 1.00 98.25 117 LEU A N 1
ATOM 924 C CA . LEU A 1 117 ? -26.287 -2.797 37.711 1.00 98.25 117 LEU A CA 1
ATOM 925 C C . LEU A 1 117 ? -25.085 -3.336 36.924 1.00 98.25 117 LEU A C 1
ATOM 927 O O . LEU A 1 117 ? -24.652 -2.690 35.973 1.00 98.25 117 LEU A O 1
ATOM 931 N N . LEU A 1 118 ? -24.568 -4.511 37.295 1.00 98.31 118 LEU A N 1
ATOM 932 C CA . LEU A 1 118 ? -23.449 -5.142 36.592 1.00 98.31 118 LEU A CA 1
ATOM 933 C C . LEU A 1 118 ? -23.809 -5.498 35.145 1.00 98.31 118 LEU A C 1
ATOM 935 O O . LEU A 1 118 ? -23.020 -5.227 34.245 1.00 98.31 118 LEU A O 1
ATOM 939 N N . GLU A 1 119 ? -25.005 -6.043 34.919 1.00 98.31 119 GLU A N 1
ATOM 940 C CA . GLU A 1 119 ? -25.490 -6.387 33.577 1.00 98.31 119 GLU A CA 1
ATOM 941 C C . GLU A 1 119 ? -25.600 -5.143 32.684 1.00 98.31 119 GLU A C 1
ATOM 943 O O . GLU A 1 119 ? -25.084 -5.137 31.568 1.00 98.31 119 GLU A O 1
ATOM 948 N N . VAL A 1 120 ? -26.193 -4.054 33.187 1.00 98.62 120 VAL A N 1
ATOM 949 C CA . VAL A 1 120 ? -26.313 -2.799 32.424 1.00 98.62 120 VAL A CA 1
ATOM 950 C C . VAL A 1 120 ? -24.940 -2.198 32.115 1.00 98.62 120 VAL A C 1
ATOM 952 O O . VAL A 1 120 ? -24.710 -1.743 30.994 1.00 98.62 120 VAL A O 1
ATOM 955 N N . MET A 1 121 ? -24.007 -2.221 33.073 1.00 98.06 121 MET A N 1
ATOM 956 C CA . MET A 1 121 ? -22.640 -1.744 32.840 1.00 98.06 121 MET A CA 1
ATOM 957 C C . MET A 1 121 ? -21.930 -2.562 31.753 1.00 98.06 121 MET A C 1
ATOM 959 O O . MET A 1 121 ? -21.326 -1.982 30.850 1.00 98.06 121 MET A O 1
ATOM 963 N N . GLU A 1 122 ? -22.037 -3.892 31.791 1.00 98.19 122 GLU A N 1
ATOM 964 C CA . GLU A 1 122 ? -21.449 -4.766 30.770 1.00 98.19 122 GLU A CA 1
ATOM 965 C C . GLU A 1 122 ? -22.065 -4.515 29.383 1.00 98.19 122 GLU A C 1
ATOM 967 O O . GLU A 1 122 ? -21.349 -4.437 28.379 1.00 98.19 122 GLU A O 1
ATOM 972 N N . GLU A 1 123 ? -23.387 -4.342 29.304 1.00 98.19 123 GLU A N 1
ATOM 973 C CA . GLU A 1 123 ? -24.076 -4.037 28.049 1.00 98.19 123 GLU A CA 1
ATOM 974 C C . GLU A 1 123 ? -23.614 -2.707 27.438 1.00 98.19 123 GLU A C 1
ATOM 976 O O . GLU A 1 123 ? -23.371 -2.636 26.225 1.00 98.19 123 GLU A O 1
ATOM 981 N N . GLU A 1 124 ? -23.450 -1.665 28.257 1.00 98.12 124 GLU A N 1
ATOM 982 C CA . GLU A 1 124 ? -22.945 -0.367 27.809 1.00 98.12 124 GLU A CA 1
ATOM 983 C C . GLU A 1 124 ? -21.495 -0.457 27.318 1.00 98.12 124 GLU A C 1
ATOM 985 O O . GLU A 1 124 ? -21.178 0.053 26.236 1.00 98.12 124 GLU A O 1
ATOM 990 N N . GLU A 1 125 ? -20.620 -1.150 28.049 1.00 97.88 125 GLU A N 1
ATOM 991 C CA . GLU A 1 125 ? -19.230 -1.372 27.640 1.00 97.88 125 GLU A CA 1
ATOM 992 C C . GLU A 1 125 ? -19.148 -2.134 26.308 1.00 97.88 125 GLU A C 1
ATOM 994 O O . GLU A 1 125 ? -18.454 -1.713 25.372 1.00 97.88 125 GLU A O 1
ATOM 999 N N . LEU A 1 126 ? -19.913 -3.222 26.163 1.00 98.25 126 LEU A N 1
ATOM 1000 C CA . LEU A 1 126 ? -19.981 -3.990 24.919 1.00 98.25 126 LEU A CA 1
ATOM 1001 C C . LEU A 1 126 ? -20.526 -3.151 23.757 1.00 98.25 126 LEU A C 1
ATOM 1003 O O . LEU A 1 126 ? -20.048 -3.282 22.623 1.00 98.25 126 LEU A O 1
ATOM 1007 N N . ALA A 1 127 ? -21.512 -2.286 24.003 1.00 98.25 127 ALA A N 1
ATOM 1008 C CA . ALA A 1 127 ? -22.048 -1.383 22.991 1.00 98.25 127 ALA A CA 1
ATOM 1009 C C . ALA A 1 127 ? -20.992 -0.371 22.520 1.00 98.25 127 ALA A C 1
ATOM 1011 O O . ALA A 1 127 ? -20.827 -0.181 21.309 1.00 98.25 127 ALA A O 1
ATOM 1012 N N . GLN A 1 128 ? -20.230 0.215 23.447 1.00 98.25 128 GLN A N 1
ATOM 1013 C CA . GLN A 1 128 ? -19.140 1.142 23.135 1.00 98.25 128 GLN A CA 1
ATOM 1014 C C . GLN A 1 128 ? -18.020 0.461 22.340 1.00 98.25 128 GLN A C 1
ATOM 1016 O O . GLN A 1 128 ? -17.604 0.978 21.300 1.00 98.25 128 GLN A O 1
ATOM 1021 N N . LEU A 1 129 ? -17.580 -0.731 22.758 1.00 98.31 129 LEU A N 1
ATOM 1022 C CA . LEU A 1 129 ? -16.556 -1.502 22.044 1.00 98.31 129 LEU A CA 1
ATOM 1023 C C . LEU A 1 129 ? -16.997 -1.847 20.617 1.00 98.31 129 LEU A C 1
ATOM 1025 O O . LEU A 1 129 ? -16.231 -1.672 19.667 1.00 98.31 129 LEU A O 1
ATOM 1029 N N . ARG A 1 130 ? -18.250 -2.283 20.441 1.00 98.25 130 ARG A N 1
ATOM 1030 C CA . ARG A 1 130 ? -18.820 -2.570 19.115 1.00 98.25 130 ARG A CA 1
ATOM 1031 C C . ARG A 1 130 ? -18.894 -1.317 18.247 1.00 98.25 130 ARG A C 1
ATOM 1033 O O . ARG A 1 130 ? -18.581 -1.393 17.061 1.00 98.25 130 ARG A O 1
ATOM 1040 N N . ALA A 1 131 ? -19.299 -0.178 18.808 1.00 98.19 131 ALA A N 1
ATOM 1041 C CA . ALA A 1 131 ? -19.347 1.090 18.083 1.00 98.19 131 ALA A CA 1
ATOM 1042 C C . ALA A 1 131 ? -17.946 1.521 17.621 1.00 98.19 131 ALA A C 1
ATOM 1044 O O . ALA A 1 131 ? -17.756 1.826 16.443 1.00 98.19 131 ALA A O 1
ATOM 1045 N N . HIS A 1 132 ? -16.955 1.446 18.512 1.00 98.19 132 HIS A N 1
ATOM 1046 C CA . HIS A 1 132 ? -15.563 1.745 18.187 1.00 98.19 132 HIS A CA 1
ATOM 1047 C C . HIS A 1 132 ? -15.013 0.805 17.102 1.00 98.19 132 HIS A C 1
ATOM 1049 O O . HIS A 1 132 ? -14.392 1.253 16.140 1.00 98.19 132 HIS A O 1
ATOM 1055 N N . GLN A 1 133 ? -15.287 -0.499 17.206 1.00 98.12 133 GLN A N 1
ATOM 1056 C CA . GLN A 1 133 ? -14.861 -1.481 16.209 1.00 98.12 133 GLN A CA 1
ATOM 1057 C C . GLN A 1 133 ? -15.469 -1.203 14.828 1.00 98.12 133 GLN A C 1
ATOM 1059 O O . GLN A 1 133 ? -14.757 -1.286 13.827 1.00 98.12 133 GLN A O 1
ATOM 1064 N N . ARG A 1 134 ? -16.761 -0.854 14.754 1.00 98.06 134 ARG A N 1
ATOM 1065 C CA . ARG A 1 134 ? -17.418 -0.493 13.486 1.00 98.06 134 ARG A CA 1
ATOM 1066 C C . ARG A 1 134 ? -16.782 0.744 12.863 1.00 98.06 134 ARG A C 1
ATOM 1068 O O . ARG A 1 134 ? -16.379 0.673 11.708 1.00 98.06 134 ARG A O 1
ATOM 1075 N N . ALA A 1 135 ? -16.609 1.813 13.640 1.00 98.31 135 ALA A N 1
ATOM 1076 C CA . ALA A 1 135 ? -15.977 3.044 13.167 1.00 98.31 135 ALA A CA 1
ATOM 1077 C C . ALA A 1 135 ? -14.551 2.794 12.644 1.00 98.31 135 ALA A C 1
ATOM 1079 O O . ALA A 1 135 ? -14.174 3.289 11.583 1.00 98.31 135 ALA A O 1
ATOM 1080 N N . PHE A 1 136 ? -13.771 1.965 13.347 1.00 98.31 136 PHE A N 1
ATOM 1081 C CA . PHE A 1 136 ? -12.431 1.583 12.906 1.00 98.31 136 PHE A CA 1
ATOM 1082 C C . PHE A 1 136 ? -12.447 0.793 11.592 1.00 98.31 136 PHE A C 1
ATOM 1084 O O . PHE A 1 136 ? -11.643 1.055 10.700 1.00 98.31 136 PHE A O 1
ATOM 1091 N N . ILE A 1 137 ? -13.357 -0.177 11.454 1.00 98.25 137 ILE A N 1
ATOM 1092 C CA . ILE A 1 137 ? -13.484 -0.976 10.229 1.00 98.25 137 ILE A CA 1
ATOM 1093 C C . ILE A 1 137 ? -13.925 -0.099 9.054 1.00 98.25 137 ILE A C 1
ATOM 1095 O O . ILE A 1 137 ? -13.382 -0.242 7.963 1.00 98.25 137 ILE A O 1
ATOM 1099 N N . GLU A 1 138 ? -14.871 0.814 9.265 1.00 98.00 138 GLU A N 1
ATOM 1100 C CA . GLU A 1 138 ? -15.322 1.763 8.243 1.00 98.00 138 GLU A CA 1
ATOM 1101 C C . GLU A 1 138 ? -14.174 2.647 7.751 1.00 98.00 138 GLU A C 1
ATOM 1103 O O . GLU A 1 138 ? -13.944 2.722 6.542 1.00 98.00 138 GLU A O 1
ATOM 1108 N N . LEU A 1 139 ? -13.404 3.237 8.674 1.00 98.12 139 LEU A N 1
ATOM 1109 C CA . LEU A 1 139 ? -12.233 4.046 8.336 1.00 98.12 139 LEU A CA 1
ATOM 1110 C C . LEU A 1 139 ? -11.194 3.222 7.568 1.00 98.12 139 LEU A C 1
ATOM 1112 O O . LEU A 1 139 ? -10.784 3.607 6.477 1.00 98.12 139 LEU A O 1
ATOM 1116 N N . ARG A 1 140 ? -10.829 2.046 8.088 1.00 98.19 140 ARG A N 1
ATOM 1117 C CA . ARG A 1 140 ? -9.852 1.151 7.455 1.00 98.19 140 ARG A CA 1
ATOM 1118 C C . ARG A 1 140 ? -10.286 0.729 6.050 1.00 98.19 140 ARG A C 1
ATOM 1120 O O . ARG A 1 140 ? -9.456 0.647 5.149 1.00 98.19 140 ARG A O 1
ATOM 1127 N N . ASN A 1 141 ? -11.569 0.432 5.855 1.00 98.06 141 ASN A N 1
ATOM 1128 C CA . ASN A 1 141 ? -12.099 0.049 4.549 1.00 98.06 141 ASN A CA 1
ATOM 1129 C C . ASN A 1 141 ? -12.061 1.226 3.565 1.00 98.06 141 ASN A C 1
ATOM 1131 O O . ASN A 1 141 ? -11.729 1.022 2.397 1.00 98.06 141 ASN A O 1
ATOM 1135 N N . ALA A 1 142 ? -12.360 2.444 4.028 1.00 97.94 142 ALA A N 1
ATOM 1136 C CA . ALA A 1 142 ? -12.256 3.655 3.218 1.00 97.94 142 ALA A CA 1
ATOM 1137 C C . ALA A 1 142 ? -10.800 3.944 2.812 1.00 97.94 142 ALA A C 1
ATOM 1139 O O . ALA A 1 142 ? -10.528 4.154 1.629 1.00 97.94 142 ALA A O 1
ATOM 1140 N N . GLU A 1 143 ? -9.861 3.864 3.758 1.00 97.38 143 GLU A N 1
ATOM 1141 C CA . GLU A 1 143 ? -8.423 4.008 3.501 1.00 97.38 143 GLU A CA 1
ATOM 1142 C C . GLU A 1 143 ? -7.925 2.959 2.502 1.00 97.38 143 GLU A C 1
ATOM 1144 O O . GLU A 1 143 ? -7.218 3.276 1.545 1.00 97.38 143 GLU A O 1
ATOM 1149 N N . PHE A 1 144 ? -8.326 1.698 2.678 1.00 98.06 144 PHE A N 1
ATOM 1150 C CA . PHE A 1 144 ? -7.927 0.619 1.782 1.00 98.06 144 PHE A CA 1
ATOM 1151 C C . PHE A 1 144 ? -8.449 0.829 0.354 1.00 98.06 144 PHE A C 1
ATOM 1153 O O . PHE A 1 144 ? -7.707 0.625 -0.608 1.00 98.06 144 PHE A O 1
ATOM 1160 N N . ALA A 1 145 ? -9.694 1.288 0.202 1.00 97.31 145 ALA A N 1
ATOM 1161 C CA . ALA A 1 145 ? -10.258 1.622 -1.104 1.00 97.31 145 ALA A CA 1
ATOM 1162 C C . ALA A 1 145 ? -9.521 2.798 -1.776 1.00 97.31 145 ALA A C 1
ATOM 1164 O O . ALA A 1 145 ? -9.294 2.777 -2.989 1.00 97.31 145 ALA A O 1
ATOM 1165 N N . GLU A 1 146 ? -9.105 3.808 -1.00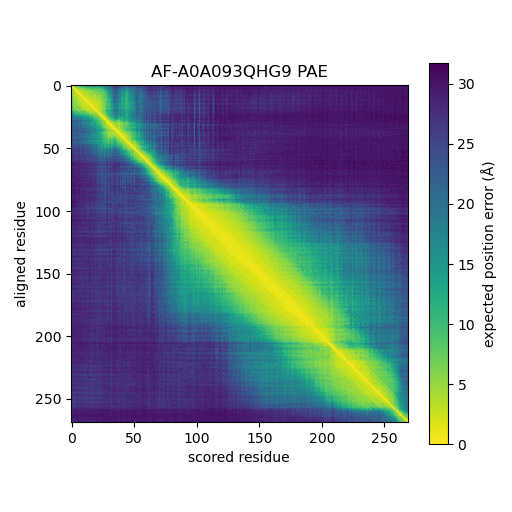6 1.00 95.94 146 GLU A N 1
ATOM 1166 C CA . GLU A 1 146 ? -8.307 4.921 -1.526 1.00 95.94 146 GLU A CA 1
ATOM 1167 C C . GLU A 1 146 ? -6.916 4.463 -1.982 1.00 95.94 146 GLU A C 1
ATOM 1169 O O . GLU A 1 146 ? -6.489 4.805 -3.089 1.00 95.94 146 GLU A O 1
ATOM 1174 N N . LEU A 1 147 ? -6.236 3.644 -1.174 1.00 97.50 147 LEU A N 1
ATOM 1175 C CA . LEU A 1 147 ? -4.927 3.085 -1.514 1.00 97.50 147 LEU A CA 1
ATOM 1176 C C . LEU A 1 147 ? -4.981 2.264 -2.802 1.00 97.50 147 LEU A C 1
ATOM 1178 O O . LEU A 1 147 ? -4.141 2.464 -3.676 1.00 97.50 147 LEU A O 1
ATOM 1182 N N . GLN A 1 148 ? -5.994 1.408 -2.964 1.00 96.56 148 GLN A N 1
ATOM 1183 C CA . GLN A 1 148 ? -6.191 0.659 -4.208 1.00 96.56 148 GLN A CA 1
ATOM 1184 C C . GLN A 1 148 ? -6.358 1.590 -5.413 1.00 96.56 148 GLN A C 1
ATOM 1186 O O . GLN A 1 148 ? -5.745 1.376 -6.461 1.00 96.56 148 GLN A O 1
ATOM 1191 N N . ARG A 1 149 ? -7.141 2.666 -5.265 1.00 97.06 149 ARG A N 1
ATOM 1192 C CA . ARG A 1 149 ? -7.325 3.661 -6.328 1.00 97.06 149 ARG A CA 1
ATOM 1193 C C . ARG A 1 149 ? -6.002 4.327 -6.717 1.00 97.06 149 ARG A C 1
ATOM 1195 O O . ARG A 1 149 ? -5.749 4.516 -7.907 1.00 97.06 149 ARG A O 1
ATOM 1202 N N . LEU A 1 150 ? -5.182 4.704 -5.737 1.00 97.62 150 LEU A N 1
ATOM 1203 C CA . LEU A 1 150 ? -3.877 5.333 -5.966 1.00 97.62 150 LEU A CA 1
ATOM 1204 C C . LEU A 1 150 ? -2.879 4.356 -6.594 1.00 97.62 150 LEU A C 1
ATOM 1206 O O . LEU A 1 150 ? -2.203 4.711 -7.557 1.00 97.62 150 LEU A O 1
ATOM 1210 N N . GLU A 1 151 ? -2.837 3.111 -6.124 1.00 97.06 151 GLU A N 1
ATOM 1211 C CA . GLU A 1 151 ? -1.954 2.077 -6.666 1.00 97.06 151 GLU A CA 1
ATOM 1212 C C . GLU A 1 151 ? -2.254 1.791 -8.144 1.00 97.06 151 GLU A C 1
ATOM 1214 O O . GLU A 1 151 ? -1.339 1.681 -8.964 1.00 97.06 151 GLU A O 1
ATOM 1219 N N . GLU A 1 152 ? -3.532 1.734 -8.527 1.00 96.00 152 GLU A N 1
ATOM 1220 C CA . GLU A 1 152 ? -3.915 1.582 -9.930 1.00 96.00 152 GLU A CA 1
ATOM 1221 C C . GLU A 1 152 ? -3.497 2.777 -10.795 1.00 96.00 152 GLU A C 1
ATOM 1223 O O . GLU A 1 152 ? -3.075 2.586 -11.941 1.00 96.00 152 GLU A O 1
ATOM 1228 N N . GLN A 1 153 ? -3.608 4.003 -10.276 1.00 96.38 153 GLN A N 1
ATOM 1229 C CA . GLN A 1 153 ? -3.143 5.203 -10.976 1.00 96.38 153 GLN A CA 1
ATOM 1230 C C . GLN A 1 153 ? -1.624 5.171 -11.163 1.00 96.38 153 GLN A C 1
ATOM 1232 O O . GLN A 1 153 ? -1.139 5.357 -12.282 1.00 96.38 153 GLN A O 1
ATOM 1237 N N . ASP A 1 154 ? -0.882 4.843 -10.108 1.00 96.38 154 ASP A N 1
ATOM 1238 C CA . ASP A 1 154 ? 0.572 4.708 -10.148 1.00 96.38 154 ASP A CA 1
ATOM 1239 C C . ASP A 1 154 ? 1.018 3.606 -11.105 1.00 96.38 154 ASP A C 1
ATOM 1241 O O . ASP A 1 154 ? 1.993 3.785 -11.841 1.00 96.38 154 ASP A O 1
ATOM 1245 N N . ARG A 1 155 ? 0.291 2.482 -11.160 1.00 97.25 155 ARG A N 1
ATOM 1246 C CA . ARG A 1 155 ? 0.547 1.412 -12.129 1.00 97.25 155 ARG A CA 1
ATOM 1247 C C . ARG A 1 155 ? 0.433 1.936 -13.560 1.00 97.25 155 ARG A C 1
ATOM 1249 O O . ARG A 1 155 ? 1.365 1.747 -14.341 1.00 97.25 155 ARG A O 1
ATOM 1256 N N . ARG A 1 156 ? -0.648 2.654 -13.888 1.00 96.50 156 ARG A N 1
ATOM 1257 C CA . ARG A 1 156 ? -0.858 3.240 -15.228 1.00 96.50 156 ARG A CA 1
ATOM 1258 C C . ARG A 1 156 ? 0.242 4.239 -15.590 1.00 96.50 156 ARG A C 1
ATOM 1260 O O . ARG A 1 156 ? 0.794 4.173 -16.686 1.00 96.50 156 ARG A O 1
ATOM 1267 N N . ILE A 1 157 ? 0.597 5.132 -14.664 1.00 97.38 157 ILE A N 1
ATOM 1268 C CA . ILE A 1 157 ? 1.655 6.134 -14.871 1.00 97.38 157 ILE A CA 1
ATOM 1269 C C . ILE A 1 157 ? 3.011 5.452 -15.077 1.00 97.38 157 ILE A C 1
ATOM 1271 O O . ILE A 1 157 ? 3.788 5.854 -15.946 1.00 97.38 157 ILE A O 1
ATOM 1275 N N . ARG A 1 158 ? 3.310 4.407 -14.299 1.00 97.00 158 ARG A N 1
ATOM 1276 C CA . ARG A 1 158 ? 4.558 3.645 -14.411 1.00 97.00 158 ARG A CA 1
ATOM 1277 C C . ARG A 1 158 ? 4.655 2.943 -15.761 1.00 97.00 158 ARG A C 1
ATOM 1279 O O . ARG A 1 158 ? 5.681 3.074 -16.424 1.00 97.00 158 ARG A O 1
ATOM 1286 N N . GLU A 1 159 ? 3.591 2.271 -16.188 1.00 97.25 159 GLU A N 1
ATOM 1287 C CA . GLU A 1 159 ? 3.512 1.625 -17.502 1.00 97.25 159 GLU A CA 1
ATOM 1288 C C . GLU A 1 159 ? 3.703 2.639 -18.639 1.00 97.25 159 GLU A C 1
ATOM 1290 O O . GLU A 1 159 ? 4.509 2.414 -19.544 1.00 97.25 159 GLU A O 1
ATOM 1295 N N . GLU A 1 160 ? 3.037 3.795 -18.577 1.00 96.56 160 GLU A N 1
ATOM 1296 C CA . GLU A 1 160 ? 3.198 4.845 -19.584 1.00 96.56 160 GLU A CA 1
ATOM 1297 C C . GLU A 1 160 ? 4.627 5.413 -19.603 1.00 96.56 160 GLU A C 1
ATOM 1299 O O . GLU A 1 160 ? 5.220 5.594 -20.671 1.00 96.56 160 GLU A O 1
ATOM 1304 N N . LYS A 1 161 ? 5.218 5.656 -18.428 1.00 97.75 161 LYS A N 1
ATOM 1305 C CA . LYS A 1 161 ? 6.595 6.148 -18.297 1.00 97.75 161 LYS A CA 1
ATOM 1306 C C . LYS A 1 161 ? 7.605 5.163 -18.882 1.00 97.75 161 LYS A C 1
ATOM 1308 O O . LYS A 1 161 ? 8.536 5.596 -19.561 1.00 97.75 161 LYS A O 1
ATOM 1313 N N . GLU A 1 162 ? 7.430 3.864 -18.644 1.00 96.81 162 GLU A N 1
ATOM 1314 C CA . GLU A 1 162 ? 8.274 2.822 -19.238 1.00 96.81 162 GLU A CA 1
ATOM 1315 C C . GLU A 1 162 ? 8.124 2.786 -20.764 1.00 96.81 162 GLU A C 1
ATOM 1317 O O . GLU A 1 162 ? 9.131 2.803 -21.473 1.00 96.81 162 GLU A O 1
ATOM 1322 N N . ARG A 1 163 ? 6.894 2.860 -21.294 1.00 97.06 163 ARG A N 1
ATOM 1323 C CA . ARG A 1 163 ? 6.665 2.933 -22.749 1.00 97.06 163 ARG A CA 1
ATOM 1324 C C . ARG A 1 163 ? 7.360 4.139 -23.379 1.00 97.06 163 ARG A C 1
ATOM 1326 O O . ARG A 1 163 ? 8.122 3.978 -24.330 1.00 97.06 163 ARG A O 1
ATOM 1333 N N . ARG A 1 164 ? 7.185 5.334 -22.802 1.00 96.88 164 ARG A N 1
ATOM 1334 C CA . ARG A 1 164 ? 7.855 6.558 -23.276 1.00 96.88 164 ARG A CA 1
ATOM 1335 C C . ARG A 1 164 ? 9.382 6.444 -23.197 1.00 96.88 164 ARG A C 1
ATOM 1337 O O . ARG A 1 164 ? 10.073 6.935 -24.091 1.00 96.88 164 ARG A O 1
ATOM 1344 N N . ARG A 1 165 ? 9.925 5.794 -22.158 1.00 97.62 165 ARG A N 1
ATOM 1345 C CA . ARG A 1 165 ? 11.373 5.561 -22.019 1.00 97.62 165 ARG A CA 1
ATOM 1346 C C . ARG A 1 165 ? 11.899 4.661 -23.134 1.00 97.62 165 ARG A C 1
ATOM 1348 O O . ARG A 1 165 ? 12.915 5.001 -23.737 1.00 97.62 165 ARG A O 1
ATOM 1355 N N . LEU A 1 166 ? 11.214 3.553 -23.418 1.00 97.19 166 LEU A N 1
ATOM 1356 C CA . LEU A 1 166 ? 11.597 2.622 -24.482 1.00 97.19 166 LEU A CA 1
ATOM 1357 C C . LEU A 1 166 ? 11.569 3.304 -25.854 1.00 97.19 166 LEU A C 1
ATOM 1359 O O . LEU A 1 166 ? 12.557 3.252 -26.584 1.00 97.19 166 LEU A O 1
ATOM 1363 N N . GLU A 1 167 ? 10.499 4.039 -26.164 1.00 96.50 167 GLU A N 1
ATOM 1364 C CA . GLU A 1 167 ? 10.399 4.806 -27.412 1.00 96.50 167 GLU A CA 1
ATOM 1365 C C . GLU A 1 167 ? 11.517 5.847 -27.549 1.00 96.50 167 GLU A C 1
ATOM 1367 O O . GLU A 1 167 ? 12.089 6.026 -28.628 1.00 96.50 167 GLU A O 1
ATOM 1372 N N . HIS A 1 168 ? 11.843 6.554 -26.463 1.00 96.88 168 HIS A N 1
ATOM 1373 C CA . HIS A 1 168 ? 12.923 7.534 -26.468 1.00 96.88 168 HIS A CA 1
ATOM 1374 C C . HIS A 1 168 ? 14.288 6.873 -26.692 1.00 96.88 168 HIS A C 1
ATOM 1376 O O . HIS A 1 168 ? 15.089 7.370 -27.484 1.00 96.88 168 HIS A O 1
ATOM 1382 N N . LEU A 1 169 ? 14.537 5.730 -26.050 1.00 97.75 169 LEU A N 1
ATOM 1383 C CA . LEU A 1 169 ? 15.772 4.969 -26.208 1.00 97.75 169 LEU A CA 1
ATOM 1384 C C . LEU A 1 169 ? 15.950 4.471 -27.651 1.00 97.75 169 LEU A C 1
ATOM 1386 O O . LEU A 1 169 ? 17.036 4.609 -28.217 1.00 97.75 169 LEU A O 1
ATOM 1390 N N . GLU A 1 170 ? 14.886 3.973 -28.283 1.00 97.12 170 GLU A N 1
ATOM 1391 C CA . GLU A 1 170 ? 14.920 3.588 -29.697 1.00 97.12 170 GLU A CA 1
ATOM 1392 C C . GLU A 1 170 ? 15.189 4.775 -30.624 1.00 97.12 170 GLU A C 1
ATOM 1394 O O . GLU A 1 170 ? 16.001 4.670 -31.548 1.00 97.12 170 GLU A O 1
ATOM 1399 N N . LYS A 1 171 ? 14.535 5.920 -30.382 1.00 97.00 171 LYS A N 1
ATOM 1400 C CA . LYS A 1 171 ? 14.777 7.153 -31.147 1.00 97.00 171 LYS A CA 1
ATOM 1401 C C . LYS A 1 171 ? 16.233 7.589 -31.026 1.00 97.00 171 LYS A C 1
ATOM 1403 O O . LYS A 1 171 ? 16.857 7.883 -32.042 1.00 97.00 171 LYS A O 1
ATOM 1408 N N . LEU A 1 172 ? 16.790 7.573 -29.817 1.00 97.88 172 LEU A N 1
ATOM 1409 C CA . LEU A 1 172 ? 18.179 7.948 -29.561 1.00 97.88 172 LEU A CA 1
ATOM 1410 C C . LEU A 1 172 ? 19.168 6.981 -30.226 1.00 97.88 172 LEU A C 1
ATOM 1412 O O . LEU A 1 172 ? 20.163 7.421 -30.800 1.00 97.88 172 LEU A O 1
ATOM 1416 N N . ARG A 1 173 ? 18.880 5.673 -30.220 1.00 97.50 173 ARG A N 1
ATOM 1417 C CA . ARG A 1 173 ? 19.676 4.675 -30.949 1.00 97.50 173 ARG A CA 1
ATOM 1418 C C . ARG A 1 173 ? 19.681 4.957 -32.452 1.00 97.50 173 ARG A C 1
ATOM 1420 O O . ARG A 1 173 ? 20.751 5.057 -33.044 1.00 97.50 173 ARG A O 1
ATOM 1427 N N . LYS A 1 174 ? 18.503 5.151 -33.053 1.00 97.19 174 LYS A N 1
ATOM 1428 C CA . LYS A 1 174 ? 18.378 5.484 -34.482 1.00 97.19 174 LYS A CA 1
ATOM 1429 C C . LYS A 1 174 ? 19.094 6.791 -34.814 1.00 97.19 174 LYS A C 1
ATOM 1431 O O . LYS A 1 174 ? 19.786 6.858 -35.822 1.00 97.19 174 LYS A O 1
ATOM 1436 N N . GLN A 1 175 ? 18.986 7.805 -33.954 1.00 97.31 175 GLN A N 1
ATOM 1437 C CA . GLN A 1 175 ? 19.716 9.062 -34.116 1.00 97.31 175 GLN A CA 1
ATOM 1438 C C . GLN A 1 175 ? 21.227 8.827 -34.148 1.00 97.31 175 GLN A C 1
ATOM 1440 O O . GLN A 1 175 ? 21.857 9.240 -35.117 1.00 97.31 175 GLN A O 1
ATOM 1445 N N . LYS A 1 176 ? 21.796 8.092 -33.182 1.00 97.69 176 LYS A N 1
ATOM 1446 C CA . LYS A 1 176 ? 23.228 7.743 -33.182 1.00 97.69 176 LYS A CA 1
ATOM 1447 C C . LYS A 1 176 ? 23.648 7.056 -34.482 1.00 97.69 176 LYS A C 1
ATOM 1449 O O . LYS A 1 176 ? 24.530 7.561 -35.175 1.00 97.69 176 LYS A O 1
ATOM 1454 N N . GLU A 1 177 ? 22.933 6.008 -34.886 1.00 97.50 177 GLU A N 1
ATOM 1455 C CA . GLU A 1 177 ? 23.209 5.284 -36.135 1.00 97.50 177 GLU A CA 1
ATOM 1456 C C . GLU A 1 177 ? 23.143 6.211 -37.364 1.00 97.50 177 GLU A C 1
ATOM 1458 O O . GLU A 1 177 ? 23.985 6.136 -38.260 1.00 97.50 177 GLU A O 1
ATOM 1463 N N . THR A 1 178 ? 22.158 7.115 -37.428 1.00 97.38 178 THR A N 1
ATOM 1464 C CA . THR A 1 178 ? 22.062 8.086 -38.529 1.00 97.38 178 THR A CA 1
ATOM 1465 C C . THR A 1 178 ? 23.202 9.099 -38.508 1.00 97.38 178 THR A C 1
ATOM 1467 O O . THR A 1 178 ? 23.764 9.382 -39.564 1.00 97.38 178 THR A O 1
ATOM 1470 N N . THR A 1 179 ? 23.593 9.607 -37.335 1.00 97.31 179 THR A N 1
ATOM 1471 C CA . THR A 1 179 ? 24.704 10.559 -37.209 1.00 97.31 179 THR A CA 1
ATOM 1472 C C . THR A 1 179 ? 26.031 9.934 -37.622 1.00 97.31 179 THR A C 1
ATOM 1474 O O . THR A 1 179 ? 26.778 10.556 -38.373 1.00 97.31 179 THR A O 1
ATOM 1477 N N . GLU A 1 180 ? 26.284 8.681 -37.238 1.00 96.88 180 GLU A N 1
ATOM 1478 C CA . GLU A 1 180 ? 27.474 7.925 -37.638 1.00 96.88 180 GLU A CA 1
ATOM 1479 C C . GLU A 1 180 ? 27.506 7.691 -39.150 1.00 96.88 180 GLU A C 1
ATOM 1481 O O . GLU A 1 180 ? 28.521 7.944 -39.795 1.00 96.88 180 GLU A O 1
ATOM 1486 N N . LYS A 1 181 ? 26.377 7.291 -39.753 1.00 97.38 181 LYS A N 1
ATOM 1487 C CA . LYS A 1 181 ? 26.267 7.123 -41.213 1.00 97.38 181 LYS A CA 1
ATOM 1488 C C . LYS A 1 181 ? 26.510 8.431 -41.964 1.00 97.38 181 LYS A C 1
ATOM 1490 O O . LYS A 1 181 ? 27.190 8.430 -42.992 1.00 97.38 181 LYS A O 1
ATOM 1495 N N . ILE A 1 182 ? 25.967 9.544 -41.470 1.00 97.38 182 ILE A N 1
ATOM 1496 C CA . ILE A 1 182 ? 26.178 10.871 -42.063 1.00 97.38 182 ILE A CA 1
ATOM 1497 C C . ILE A 1 182 ? 27.650 11.278 -41.937 1.00 97.38 182 ILE A C 1
ATOM 1499 O O . ILE A 1 182 ? 28.235 11.714 -42.930 1.00 97.38 182 ILE A O 1
ATOM 1503 N N . ALA A 1 183 ? 28.262 11.083 -40.767 1.00 97.06 183 ALA A N 1
ATOM 1504 C CA . ALA A 1 183 ? 29.672 11.375 -40.532 1.00 97.06 183 ALA A CA 1
ATOM 1505 C C . ALA A 1 183 ? 30.586 10.530 -41.433 1.00 97.06 183 ALA A C 1
ATOM 1507 O O . ALA A 1 183 ? 31.446 11.084 -42.115 1.00 97.06 183 ALA A O 1
ATOM 1508 N N . ALA A 1 184 ? 30.349 9.218 -41.526 1.00 97.19 184 ALA A N 1
ATOM 1509 C CA . ALA A 1 184 ? 31.097 8.314 -42.397 1.00 97.19 184 ALA A CA 1
ATOM 1510 C C . ALA A 1 184 ? 30.960 8.700 -43.877 1.00 97.19 184 ALA A C 1
ATOM 1512 O O . ALA A 1 184 ? 31.952 8.750 -44.602 1.00 97.19 184 ALA A O 1
ATOM 1513 N N . ARG A 1 185 ? 29.748 9.049 -44.331 1.00 96.75 185 ARG A N 1
ATOM 1514 C CA . ARG A 1 185 ? 29.511 9.537 -45.698 1.00 96.75 185 ARG A CA 1
ATOM 1515 C C . ARG A 1 185 ? 30.242 10.851 -45.968 1.00 96.75 185 ARG A C 1
ATOM 1517 O O . ARG A 1 185 ? 30.817 11.007 -47.042 1.00 96.75 185 ARG A O 1
ATOM 1524 N N . ALA A 1 186 ? 30.195 11.803 -45.037 1.00 96.94 186 ALA A N 1
ATOM 1525 C CA . ALA A 1 186 ? 30.888 13.082 -45.172 1.00 96.94 186 ALA A CA 1
ATOM 1526 C C . ALA A 1 186 ? 32.412 12.889 -45.211 1.00 96.94 186 ALA A C 1
ATOM 1528 O O . ALA A 1 186 ? 33.077 13.460 -46.076 1.00 96.94 186 ALA A O 1
ATOM 1529 N N . PHE A 1 187 ? 32.943 12.028 -44.339 1.00 96.25 187 PHE A N 1
ATOM 1530 C CA . PHE A 1 187 ? 34.355 11.655 -44.309 1.00 96.25 187 PHE A CA 1
ATOM 1531 C C . PHE A 1 187 ? 34.794 10.999 -45.620 1.00 96.25 187 PHE A C 1
ATOM 1533 O O . PHE A 1 187 ? 35.736 11.473 -46.247 1.00 96.25 187 PHE A O 1
ATOM 1540 N N . ALA A 1 188 ? 34.071 9.975 -46.083 1.00 96.31 188 ALA A N 1
ATOM 1541 C CA . ALA A 1 188 ? 34.380 9.283 -47.331 1.00 96.31 188 ALA A CA 1
ATOM 1542 C C . ALA A 1 188 ? 34.356 10.236 -48.531 1.00 96.31 188 ALA A C 1
ATOM 1544 O O . ALA A 1 188 ? 35.260 10.197 -49.357 1.00 96.31 188 ALA A O 1
ATOM 1545 N N . LYS A 1 189 ? 33.366 11.135 -48.614 1.00 95.25 189 LYS A N 1
ATOM 1546 C CA . LYS A 1 189 ? 33.307 12.145 -49.681 1.00 95.25 189 LYS A CA 1
ATOM 1547 C C . LYS A 1 189 ? 34.519 13.067 -49.674 1.00 95.25 189 LYS A C 1
ATOM 1549 O O . LYS A 1 189 ? 35.083 13.300 -50.734 1.00 95.25 189 LYS A O 1
ATOM 1554 N N . ARG A 1 190 ? 34.905 13.586 -48.505 1.00 93.81 190 ARG A N 1
ATOM 1555 C CA . ARG A 1 190 ? 36.072 14.466 -48.381 1.00 93.81 190 ARG A CA 1
ATOM 1556 C C . ARG A 1 190 ? 37.364 13.725 -48.724 1.00 93.81 190 ARG A C 1
ATOM 1558 O O . ARG A 1 190 ? 38.150 14.227 -49.509 1.00 93.81 190 ARG A O 1
ATOM 1565 N N . TYR A 1 191 ? 37.537 12.513 -48.203 1.00 94.25 191 TYR A N 1
ATOM 1566 C CA . TYR A 1 191 ? 38.713 11.690 -48.476 1.00 94.25 191 TYR A CA 1
ATOM 1567 C C . TYR A 1 191 ? 38.837 11.327 -49.962 1.00 94.25 191 TYR A C 1
ATOM 1569 O O . TYR A 1 191 ? 39.905 11.473 -50.547 1.00 94.25 191 TYR A O 1
ATOM 1577 N N . LEU A 1 192 ? 37.738 10.906 -50.598 1.00 94.06 192 LEU A N 1
ATOM 1578 C CA . LEU A 1 192 ? 37.720 10.577 -52.025 1.00 94.06 192 LEU A CA 1
ATOM 1579 C C . LEU A 1 192 ? 37.921 11.808 -52.914 1.00 94.06 192 LEU A C 1
ATOM 1581 O O . LEU A 1 192 ? 38.542 11.680 -53.965 1.00 94.06 192 LEU A O 1
ATOM 1585 N N . ALA A 1 193 ? 37.423 12.979 -52.507 1.00 93.69 193 ALA A N 1
ATOM 1586 C CA . ALA A 1 193 ? 37.615 14.219 -53.256 1.00 93.69 193 ALA A CA 1
ATOM 1587 C C . ALA A 1 193 ? 39.098 14.596 -53.389 1.00 93.69 193 ALA A C 1
ATOM 1589 O O . ALA A 1 193 ? 39.485 15.088 -54.443 1.00 93.69 193 ALA A O 1
ATOM 1590 N N . ASP A 1 194 ? 39.915 14.311 -52.371 1.00 91.19 194 ASP A N 1
ATOM 1591 C CA . ASP A 1 194 ? 41.356 14.586 -52.395 1.00 91.19 194 ASP A CA 1
ATOM 1592 C C . ASP A 1 194 ? 42.154 13.414 -53.005 1.00 91.19 194 ASP A C 1
ATOM 1594 O O . ASP A 1 194 ? 43.108 13.618 -53.760 1.00 91.19 194 ASP A O 1
ATOM 1598 N N . LEU A 1 195 ? 41.749 12.168 -52.720 1.00 94.19 195 LEU A N 1
ATOM 1599 C CA . LEU A 1 195 ? 42.452 10.969 -53.184 1.00 94.19 195 LEU A CA 1
ATOM 1600 C C . LEU A 1 195 ? 42.328 10.758 -54.696 1.00 94.19 195 LEU A C 1
ATOM 1602 O O . LEU A 1 195 ? 43.316 10.398 -55.331 1.00 94.19 195 LEU A O 1
ATOM 1606 N N . ILE A 1 196 ? 41.136 10.958 -55.274 1.00 92.50 196 ILE A N 1
ATOM 1607 C CA . ILE A 1 196 ? 40.900 10.709 -56.704 1.00 92.50 196 ILE A CA 1
ATOM 1608 C C . ILE A 1 196 ? 41.848 11.571 -57.555 1.00 92.50 196 ILE A C 1
ATOM 1610 O O . ILE A 1 196 ? 42.637 10.983 -58.291 1.00 92.50 196 ILE A O 1
ATOM 1614 N N . PRO A 1 197 ? 41.883 12.913 -57.436 1.00 93.25 197 PRO A N 1
ATOM 1615 C CA . PRO A 1 197 ? 42.812 13.728 -58.215 1.00 93.25 197 PRO A CA 1
ATOM 1616 C C . PRO A 1 197 ? 44.273 13.335 -57.993 1.00 93.25 197 PRO A C 1
ATOM 1618 O O . PRO A 1 197 ? 45.006 13.206 -58.963 1.00 93.25 197 PRO A O 1
ATOM 1621 N N . SER A 1 198 ? 44.686 13.068 -56.748 1.00 92.56 198 SER A N 1
ATOM 1622 C CA . SER A 1 198 ? 46.070 12.681 -56.449 1.00 92.56 198 SER A CA 1
ATOM 1623 C C . SER A 1 198 ? 46.477 11.369 -57.128 1.00 92.56 198 SER A C 1
ATOM 1625 O O . SER A 1 198 ? 47.544 11.301 -57.735 1.00 92.56 198 SER A O 1
ATOM 1627 N N . VAL A 1 199 ? 45.632 10.334 -57.078 1.00 92.25 199 VAL A N 1
ATOM 1628 C CA . VAL A 1 199 ? 45.907 9.048 -57.739 1.00 92.25 199 VAL A CA 1
ATOM 1629 C C . VAL A 1 199 ? 45.877 9.195 -59.258 1.00 92.25 199 VAL A C 1
ATOM 1631 O O . VAL A 1 199 ? 46.739 8.634 -59.928 1.00 92.25 199 VAL A O 1
ATOM 1634 N N . PHE A 1 200 ? 44.931 9.961 -59.809 1.00 90.00 200 PHE A N 1
ATOM 1635 C CA . PHE A 1 200 ? 44.871 10.215 -61.249 1.00 90.00 200 PHE A CA 1
ATOM 1636 C C . PHE A 1 200 ? 46.093 10.994 -61.747 1.00 90.00 200 PHE A C 1
ATOM 1638 O O . PHE A 1 200 ? 46.659 10.602 -62.762 1.00 90.00 200 PHE A O 1
ATOM 1645 N N . SER A 1 201 ? 46.545 12.023 -61.024 1.00 89.12 201 SER A N 1
ATOM 1646 C CA . SER A 1 201 ? 47.788 12.741 -61.332 1.00 89.12 201 SER A CA 1
ATOM 1647 C C . SER A 1 201 ? 49.001 11.816 -61.254 1.00 89.12 201 SER A C 1
ATOM 1649 O O . SER A 1 201 ? 49.748 11.738 -62.218 1.00 89.12 201 SER A O 1
ATOM 1651 N N . ASN A 1 202 ? 49.143 11.022 -60.186 1.00 90.94 202 ASN A N 1
ATOM 1652 C CA . ASN A 1 202 ? 50.249 10.064 -60.067 1.00 90.94 202 ASN A CA 1
ATOM 1653 C C . ASN A 1 202 ? 50.250 9.026 -61.202 1.00 90.94 202 ASN A C 1
ATOM 1655 O O . ASN A 1 202 ? 51.307 8.669 -61.716 1.00 90.94 202 ASN A O 1
ATOM 1659 N N . LEU A 1 203 ? 49.076 8.526 -61.601 1.00 88.81 203 LEU A N 1
ATOM 1660 C CA . LEU A 1 203 ? 48.950 7.586 -62.716 1.00 88.81 203 LEU A CA 1
ATOM 1661 C C . LEU A 1 203 ? 49.279 8.245 -64.062 1.00 88.81 203 LEU A C 1
ATOM 1663 O O . LEU A 1 203 ? 49.912 7.607 -64.905 1.00 88.81 203 LEU A O 1
ATOM 1667 N N . TYR A 1 204 ? 48.890 9.508 -64.243 1.00 86.06 204 TYR A N 1
ATOM 1668 C CA . TYR A 1 204 ? 49.235 10.306 -65.418 1.00 86.06 204 TYR A CA 1
ATOM 1669 C C . TYR A 1 204 ? 50.750 10.535 -65.498 1.00 86.06 204 TYR A C 1
ATOM 1671 O O . TYR A 1 204 ? 51.361 10.221 -66.515 1.00 86.06 204 TYR A O 1
ATOM 1679 N N . ASP A 1 205 ? 51.373 10.951 -64.392 1.00 86.25 205 ASP A N 1
ATOM 1680 C CA . ASP A 1 205 ? 52.820 11.171 -64.287 1.00 86.25 205 ASP A CA 1
ATOM 1681 C C . ASP A 1 205 ? 53.617 9.869 -64.467 1.00 86.25 205 ASP A C 1
ATOM 1683 O O . ASP A 1 205 ? 54.697 9.867 -65.055 1.00 86.25 205 ASP A O 1
ATOM 1687 N N . SER A 1 206 ? 53.075 8.733 -64.012 1.00 85.62 206 SER A N 1
ATOM 1688 C CA . SER A 1 206 ? 53.674 7.408 -64.232 1.00 85.62 206 SER A CA 1
ATOM 1689 C C . SER A 1 206 ? 53.552 6.898 -65.678 1.00 85.62 206 SER A C 1
ATOM 1691 O O . SER A 1 206 ? 54.077 5.830 -65.992 1.00 85.62 206 SER A O 1
ATOM 1693 N N . GLY A 1 207 ? 52.861 7.636 -66.556 1.00 80.12 207 GLY A N 1
ATOM 1694 C CA . GLY A 1 207 ? 52.683 7.290 -67.967 1.00 80.12 207 GLY A CA 1
ATOM 1695 C C . GLY A 1 207 ? 51.720 6.126 -68.213 1.00 80.12 207 GLY A C 1
ATOM 1696 O O . GLY A 1 207 ? 51.763 5.506 -69.275 1.00 80.12 207 GLY A O 1
ATOM 1697 N N . PHE A 1 208 ? 50.864 5.789 -67.240 1.00 81.50 208 PHE A N 1
ATOM 1698 C CA . PHE A 1 208 ? 49.891 4.701 -67.390 1.00 81.50 208 PHE A CA 1
ATOM 1699 C C . PHE A 1 208 ? 48.701 5.117 -68.267 1.00 81.50 208 PHE A C 1
ATOM 1701 O O . PHE A 1 208 ? 48.145 4.293 -68.994 1.00 81.50 208 PHE A O 1
ATOM 1708 N N . PHE A 1 209 ? 48.328 6.400 -68.222 1.00 79.75 209 PHE A N 1
ATOM 1709 C CA . PHE A 1 209 ? 47.402 7.004 -69.175 1.00 79.75 209 PHE A CA 1
ATOM 1710 C C . PHE A 1 209 ? 48.197 7.530 -70.372 1.00 79.75 209 PHE A C 1
ATOM 1712 O O . PHE A 1 209 ? 48.943 8.494 -70.242 1.00 79.75 209 PHE A O 1
ATOM 1719 N N . TYR A 1 210 ? 48.036 6.894 -71.528 1.00 78.81 210 TYR A N 1
ATOM 1720 C CA . TYR A 1 210 ? 48.627 7.315 -72.797 1.00 78.81 210 TYR A CA 1
ATOM 1721 C C . TYR A 1 210 ? 47.524 7.519 -73.834 1.00 78.81 210 TYR A C 1
ATOM 1723 O O . TYR A 1 210 ? 46.477 6.867 -73.768 1.00 78.81 210 TYR A O 1
ATOM 1731 N N . ASP A 1 211 ? 47.758 8.405 -74.800 1.00 83.81 211 ASP A N 1
ATOM 1732 C CA . ASP A 1 211 ? 46.881 8.499 -75.960 1.00 83.81 211 ASP A CA 1
ATOM 1733 C C . ASP A 1 211 ?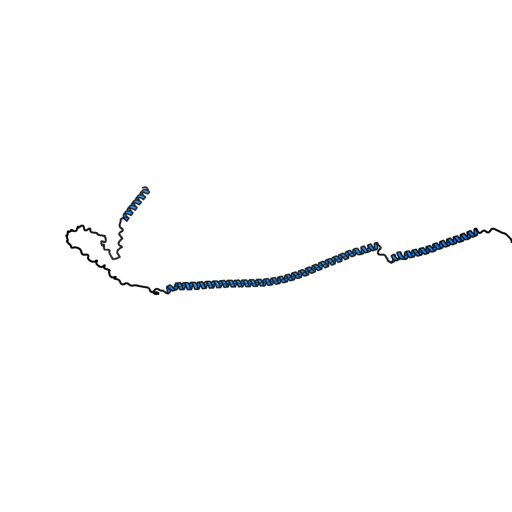 47.113 7.257 -76.844 1.00 83.81 211 ASP A C 1
ATOM 1735 O O . ASP A 1 211 ? 48.253 6.999 -77.259 1.00 83.81 211 ASP A O 1
ATOM 1739 N N . PRO A 1 212 ? 46.078 6.440 -77.125 1.00 83.50 212 PRO A N 1
ATOM 1740 C CA . PRO A 1 212 ? 46.216 5.284 -78.006 1.00 83.50 212 PRO A CA 1
ATOM 1741 C C . PRO A 1 212 ? 46.765 5.662 -79.387 1.00 83.50 212 PRO A C 1
ATOM 1743 O O . PRO A 1 212 ? 47.454 4.849 -79.998 1.00 83.50 212 PRO A O 1
ATOM 1746 N N . ILE A 1 213 ? 46.507 6.886 -79.861 1.00 83.88 213 ILE A N 1
ATOM 1747 C CA . ILE A 1 213 ? 47.001 7.380 -81.147 1.00 83.88 213 ILE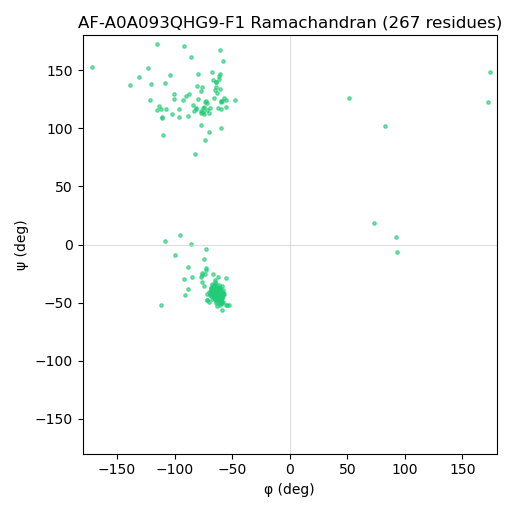 A CA 1
ATOM 1748 C C . ILE A 1 213 ? 48.512 7.610 -81.082 1.00 83.88 213 ILE A C 1
ATOM 1750 O O . ILE A 1 213 ? 49.234 7.113 -81.944 1.00 83.88 213 ILE A O 1
ATOM 1754 N N . GLU A 1 214 ? 49.005 8.308 -80.056 1.00 83.25 214 GLU A N 1
ATOM 1755 C CA . GLU A 1 214 ? 50.445 8.536 -79.874 1.00 83.25 214 GLU A CA 1
ATOM 1756 C C . GLU A 1 214 ? 51.193 7.207 -79.745 1.00 83.25 214 GLU A C 1
ATOM 1758 O O . GLU A 1 214 ? 52.200 6.986 -80.418 1.00 83.25 214 GLU A O 1
ATOM 1763 N N . ARG A 1 215 ? 50.643 6.262 -78.972 1.00 83.62 215 ARG A N 1
ATOM 1764 C CA . ARG A 1 215 ? 51.243 4.936 -78.798 1.00 83.62 215 ARG A CA 1
ATOM 1765 C C . ARG A 1 215 ? 51.256 4.114 -80.081 1.00 83.62 215 ARG A C 1
ATOM 1767 O O . ARG A 1 215 ? 52.244 3.431 -80.353 1.00 83.62 215 ARG A O 1
ATOM 1774 N N . ASP A 1 216 ? 50.189 4.159 -80.870 1.00 86.56 216 ASP A N 1
ATOM 1775 C CA . ASP A 1 216 ? 50.133 3.481 -82.166 1.00 86.56 216 ASP A CA 1
ATOM 1776 C C . ASP A 1 216 ? 51.104 4.112 -83.174 1.00 86.56 216 ASP A C 1
ATOM 1778 O O . ASP A 1 216 ? 51.741 3.389 -83.947 1.00 86.56 216 ASP A O 1
ATOM 1782 N N . ILE A 1 217 ? 51.290 5.434 -83.134 1.00 87.12 217 ILE A N 1
ATOM 1783 C CA . ILE A 1 217 ? 52.303 6.112 -83.947 1.00 87.12 217 ILE A CA 1
ATOM 1784 C C . ILE A 1 217 ? 53.705 5.643 -83.537 1.00 87.12 217 ILE A C 1
ATOM 1786 O O . ILE A 1 217 ? 54.480 5.215 -84.392 1.00 87.12 217 ILE A O 1
ATOM 1790 N N . GLU A 1 218 ? 54.023 5.661 -82.242 1.00 85.12 218 GLU A N 1
ATOM 1791 C CA . GLU A 1 218 ? 55.332 5.244 -81.727 1.00 85.12 218 GLU A CA 1
ATOM 1792 C C . GLU A 1 218 ? 55.652 3.774 -82.014 1.00 85.12 218 GLU A C 1
ATOM 1794 O O . GLU A 1 218 ? 56.778 3.442 -82.380 1.00 85.12 218 GLU A O 1
ATOM 1799 N N . THR A 1 219 ? 54.676 2.882 -81.834 1.00 87.44 219 THR A N 1
ATOM 1800 C CA . THR A 1 219 ? 54.911 1.429 -81.873 1.00 87.44 219 THR A CA 1
ATOM 1801 C C . THR A 1 219 ? 54.723 0.808 -83.249 1.00 87.44 219 THR A C 1
ATOM 1803 O O . THR A 1 219 ? 55.372 -0.193 -83.543 1.00 87.44 219 THR A O 1
ATOM 1806 N N . LYS A 1 220 ? 53.848 1.362 -84.097 1.00 87.38 220 LYS A N 1
ATOM 1807 C CA . LYS A 1 220 ? 53.540 0.795 -85.420 1.00 87.38 220 LYS A CA 1
ATOM 1808 C C . LYS A 1 220 ? 54.042 1.692 -86.543 1.00 87.38 220 LYS A C 1
ATOM 1810 O O . LYS A 1 220 ? 54.756 1.214 -87.421 1.00 87.38 220 LYS A O 1
ATOM 1815 N N . PHE A 1 221 ? 53.696 2.981 -86.514 1.00 89.00 221 PHE A N 1
ATOM 1816 C CA . PHE A 1 221 ? 53.989 3.887 -87.627 1.00 89.00 221 PHE A CA 1
ATOM 1817 C C . PHE A 1 221 ? 55.475 4.235 -87.735 1.00 89.00 221 PHE A C 1
ATOM 1819 O O . PHE A 1 221 ? 56.026 4.134 -88.827 1.00 89.00 221 PHE A O 1
ATOM 1826 N N . LEU A 1 222 ? 56.140 4.613 -86.636 1.00 89.44 222 LEU A N 1
ATOM 1827 C CA . LEU A 1 222 ? 57.564 4.962 -86.670 1.00 89.44 222 LEU A CA 1
ATOM 1828 C C . LEU A 1 222 ? 58.439 3.777 -87.111 1.00 89.44 222 LEU A C 1
ATOM 1830 O O . LEU A 1 222 ? 59.253 3.982 -88.008 1.00 89.44 222 LEU A O 1
ATOM 1834 N N . PRO A 1 223 ? 58.271 2.541 -86.597 1.00 93.94 223 PRO A N 1
ATOM 1835 C CA . PRO A 1 223 ? 59.038 1.400 -87.094 1.00 93.94 223 PRO A CA 1
ATOM 1836 C C . PRO A 1 223 ? 58.756 1.093 -88.563 1.00 93.94 223 PRO A C 1
ATOM 1838 O O . PRO A 1 223 ? 59.693 0.848 -89.318 1.00 93.94 223 PRO A O 1
ATOM 1841 N N . TRP A 1 224 ? 57.489 1.165 -88.989 1.00 92.25 224 TRP A N 1
ATOM 1842 C CA . TRP A 1 224 ? 57.126 0.993 -90.395 1.00 92.25 224 TRP A CA 1
ATOM 1843 C C . TRP A 1 224 ? 57.802 2.047 -91.287 1.00 92.25 224 TRP A C 1
ATOM 1845 O O . TRP A 1 224 ? 58.462 1.693 -92.262 1.00 92.25 224 TRP A O 1
ATOM 1855 N N . LEU A 1 225 ? 57.736 3.328 -90.914 1.00 92.88 225 LEU A N 1
ATOM 1856 C CA . LEU A 1 225 ? 58.370 4.419 -91.652 1.00 92.88 225 LEU A CA 1
ATOM 1857 C C . LEU A 1 225 ? 59.892 4.251 -91.708 1.00 92.88 225 LEU A C 1
ATOM 1859 O O . LEU A 1 225 ? 60.485 4.408 -92.772 1.00 92.88 225 LEU A O 1
ATOM 1863 N N . MET A 1 226 ? 60.524 3.910 -90.581 1.00 91.69 226 MET A N 1
ATOM 1864 C CA . MET A 1 226 ? 61.966 3.663 -90.524 1.00 91.69 226 MET A CA 1
ATOM 1865 C C . MET A 1 226 ? 62.367 2.478 -91.408 1.00 91.69 226 MET A C 1
ATOM 1867 O O . MET A 1 226 ? 63.386 2.567 -92.088 1.00 91.69 226 MET A O 1
ATOM 1871 N N . SER A 1 227 ? 61.552 1.418 -91.470 1.00 92.06 227 SER A N 1
ATOM 1872 C CA . SER A 1 227 ? 61.802 0.267 -92.347 1.00 92.06 227 SER A CA 1
ATOM 1873 C C . SER A 1 227 ? 61.683 0.612 -93.836 1.00 92.06 227 SER A C 1
ATOM 1875 O O . SER A 1 227 ? 62.537 0.216 -94.626 1.00 92.06 227 SER A O 1
ATOM 1877 N N . GLU A 1 228 ? 60.699 1.429 -94.224 1.00 91.38 228 GLU A N 1
ATOM 1878 C CA . GLU A 1 228 ? 60.536 1.883 -95.611 1.00 91.38 228 GLU A CA 1
ATOM 1879 C C . GLU A 1 228 ? 61.680 2.831 -96.020 1.00 91.38 228 GLU A C 1
ATOM 1881 O O . GLU A 1 228 ? 62.244 2.740 -97.115 1.00 91.38 228 GLU A O 1
ATOM 1886 N N . VAL A 1 229 ? 62.094 3.727 -95.115 1.00 93.12 229 VAL A N 1
ATOM 1887 C CA . VAL A 1 229 ? 63.270 4.587 -95.317 1.00 93.12 229 VAL A CA 1
ATOM 1888 C C . VAL A 1 229 ? 64.532 3.740 -95.481 1.00 93.12 229 VAL A C 1
ATOM 1890 O O . VAL A 1 229 ? 65.328 4.008 -96.384 1.00 93.12 229 VAL A O 1
ATOM 1893 N N . GLU A 1 230 ? 64.709 2.698 -94.671 1.00 92.62 230 GLU A N 1
ATOM 1894 C CA . GLU A 1 230 ? 65.831 1.771 -94.800 1.00 92.62 230 GLU A CA 1
ATOM 1895 C C . GLU A 1 230 ? 65.810 1.028 -96.143 1.00 92.62 230 GLU A C 1
ATOM 1897 O O . GLU A 1 230 ? 66.837 0.991 -96.824 1.00 92.62 230 GLU A O 1
ATOM 1902 N N . GLU A 1 231 ? 64.656 0.540 -96.605 1.00 92.19 231 GLU A N 1
ATOM 1903 C CA . GLU A 1 231 ? 64.532 -0.119 -97.912 1.00 92.19 231 GLU A CA 1
ATOM 1904 C C . GLU A 1 231 ? 64.884 0.835 -99.068 1.00 92.19 231 GLU A C 1
ATOM 1906 O O . GLU A 1 231 ? 65.632 0.482 -99.988 1.00 92.19 231 GLU A O 1
ATOM 1911 N N . THR A 1 232 ? 64.404 2.083 -99.029 1.00 90.62 232 THR A N 1
ATOM 1912 C CA . THR A 1 232 ? 64.761 3.083 -100.052 1.00 90.62 232 THR A CA 1
ATOM 1913 C C . THR A 1 232 ? 66.249 3.440 -100.024 1.00 90.62 232 THR A C 1
ATOM 1915 O O . THR A 1 232 ? 66.853 3.645 -101.084 1.00 90.62 232 THR A O 1
ATOM 1918 N N . LEU A 1 233 ? 66.872 3.485 -98.842 1.00 89.94 233 LEU A N 1
ATOM 1919 C CA . LEU A 1 233 ? 68.308 3.705 -98.703 1.00 89.94 233 LEU A CA 1
ATOM 1920 C C . LEU A 1 233 ? 69.102 2.507 -99.234 1.00 89.94 233 LEU A C 1
ATOM 1922 O O . LEU A 1 233 ? 70.049 2.710 -99.992 1.00 89.94 233 LEU A O 1
ATOM 1926 N N . GLN A 1 234 ? 68.686 1.277 -98.927 1.00 90.50 234 GLN A N 1
ATOM 1927 C CA . GLN A 1 234 ? 69.286 0.051 -99.455 1.00 90.50 234 GLN A CA 1
ATOM 1928 C C . GLN A 1 234 ? 69.196 -0.007 -100.983 1.00 90.50 234 GLN A C 1
ATOM 1930 O O . GLN A 1 234 ? 70.202 -0.281 -101.633 1.00 90.50 234 GLN A O 1
ATOM 1935 N N . LYS A 1 235 ? 68.049 0.350 -101.582 1.00 89.00 235 LYS A N 1
ATOM 1936 C CA . LYS A 1 235 ? 67.904 0.484 -103.046 1.00 89.00 235 LYS A CA 1
ATOM 1937 C C . LYS A 1 235 ? 68.889 1.507 -103.623 1.00 89.00 235 LYS A C 1
ATOM 1939 O O . LYS A 1 235 ? 69.526 1.238 -104.641 1.00 89.00 235 LYS A O 1
ATOM 1944 N N . LYS A 1 236 ? 69.066 2.663 -102.969 1.00 87.69 236 LYS A N 1
ATOM 1945 C CA . LYS A 1 236 ? 70.053 3.681 -103.384 1.00 87.69 236 LYS A CA 1
ATOM 1946 C C . LYS A 1 236 ? 71.496 3.189 -103.245 1.00 87.69 236 LYS A C 1
ATOM 1948 O O . LYS A 1 236 ? 72.306 3.454 -104.131 1.00 87.69 236 LYS A O 1
ATOM 1953 N N . VAL A 1 237 ? 71.827 2.485 -102.163 1.00 88.75 237 VAL A N 1
ATOM 1954 C CA . VAL A 1 237 ? 73.160 1.903 -101.937 1.00 88.75 237 VAL A CA 1
ATOM 1955 C C . VAL A 1 237 ? 73.448 0.811 -102.964 1.00 88.75 237 VAL A C 1
ATOM 1957 O O . VAL A 1 237 ? 74.500 0.850 -103.592 1.00 88.75 237 VAL A O 1
ATOM 1960 N N . LEU A 1 238 ? 72.503 -0.098 -103.218 1.00 89.75 238 LEU A N 1
ATOM 1961 C CA . LEU A 1 238 ? 72.614 -1.119 -104.261 1.00 89.75 238 LEU A CA 1
ATOM 1962 C C . LEU A 1 238 ? 72.803 -0.484 -105.642 1.00 89.75 238 LEU A C 1
ATOM 1964 O O . LEU A 1 238 ? 73.679 -0.908 -106.388 1.00 89.75 238 LEU A O 1
ATOM 1968 N N . GLY A 1 239 ? 72.039 0.567 -105.957 1.00 87.62 239 GLY A N 1
ATOM 1969 C CA . GLY A 1 239 ? 72.204 1.339 -107.188 1.00 87.62 239 GLY A CA 1
ATOM 1970 C C . GLY A 1 239 ? 73.607 1.939 -107.328 1.00 87.62 239 GLY A C 1
ATOM 1971 O O . GLY A 1 239 ? 74.199 1.848 -108.401 1.00 87.62 239 GLY A O 1
ATOM 1972 N N . ARG A 1 240 ? 74.177 2.487 -106.244 1.00 87.44 240 ARG A N 1
ATOM 1973 C CA . ARG A 1 240 ? 75.571 2.970 -106.223 1.00 87.44 240 ARG A CA 1
ATOM 1974 C C . ARG A 1 240 ? 76.582 1.834 -106.403 1.00 87.44 240 ARG A C 1
ATOM 1976 O O . ARG A 1 240 ? 77.465 1.967 -107.235 1.00 87.44 240 ARG A O 1
ATOM 1983 N N . ILE A 1 241 ? 76.420 0.704 -105.709 1.00 87.69 241 ILE A N 1
ATOM 1984 C CA . ILE A 1 241 ? 77.312 -0.465 -105.835 1.00 87.69 241 ILE A CA 1
ATOM 1985 C C . ILE A 1 241 ? 77.274 -1.037 -107.257 1.00 87.69 241 ILE A C 1
ATOM 1987 O O . ILE A 1 241 ? 78.319 -1.345 -107.828 1.00 87.69 241 ILE A O 1
ATOM 1991 N N . MET A 1 242 ? 76.083 -1.171 -107.848 1.00 87.44 242 MET A N 1
ATOM 1992 C CA . MET A 1 242 ? 75.942 -1.631 -109.228 1.00 87.44 242 MET A CA 1
ATOM 1993 C C . MET A 1 242 ? 76.596 -0.658 -110.204 1.00 87.44 242 MET A C 1
ATOM 1995 O O . MET A 1 242 ? 77.338 -1.106 -111.076 1.00 87.44 242 MET A O 1
ATOM 1999 N N . LEU A 1 243 ? 76.394 0.652 -110.029 1.00 88.50 243 LEU A N 1
ATOM 2000 C CA . LEU A 1 243 ? 77.063 1.673 -110.834 1.00 88.50 243 LEU A CA 1
ATOM 2001 C C . LEU A 1 243 ? 78.592 1.581 -110.702 1.00 88.50 243 LEU A C 1
ATOM 2003 O O . LEU A 1 243 ? 79.276 1.550 -111.720 1.00 88.50 243 LEU A O 1
ATOM 2007 N N . ASP A 1 244 ? 79.122 1.443 -109.486 1.00 86.50 244 ASP A N 1
ATOM 2008 C CA . ASP A 1 244 ? 80.558 1.279 -109.235 1.00 86.50 244 ASP A CA 1
ATOM 2009 C C . ASP A 1 244 ? 81.110 -0.012 -109.866 1.00 86.50 244 ASP A C 1
ATOM 2011 O O . ASP A 1 244 ? 82.207 -0.012 -110.426 1.00 86.50 244 ASP A O 1
ATOM 2015 N N . SER A 1 245 ? 80.348 -1.112 -109.845 1.00 85.81 245 SER A N 1
ATOM 2016 C CA . SER A 1 245 ? 80.724 -2.368 -110.513 1.00 85.81 245 SER A CA 1
ATOM 2017 C C . SER A 1 245 ? 80.713 -2.252 -112.044 1.00 85.81 245 SER A C 1
ATOM 2019 O O . SER A 1 245 ? 81.598 -2.781 -112.720 1.00 85.81 245 SER A O 1
ATOM 2021 N N . LEU A 1 246 ? 79.759 -1.502 -112.604 1.00 86.19 246 LEU A N 1
ATOM 2022 C CA . LEU A 1 246 ? 79.694 -1.174 -114.028 1.00 86.19 246 LEU A CA 1
ATOM 2023 C C . LEU A 1 246 ? 80.883 -0.301 -114.434 1.00 86.19 246 LEU A C 1
ATOM 2025 O O . LEU A 1 246 ? 81.536 -0.576 -115.436 1.00 86.19 246 LEU A O 1
ATOM 2029 N N . ILE A 1 247 ? 81.216 0.706 -113.625 1.00 85.50 247 ILE A N 1
ATOM 2030 C CA . ILE A 1 247 ? 82.406 1.535 -113.832 1.00 85.50 247 ILE A CA 1
ATOM 2031 C C . ILE A 1 247 ? 83.666 0.659 -113.783 1.00 85.50 247 ILE A C 1
ATOM 2033 O O . ILE A 1 247 ? 84.487 0.744 -114.694 1.00 85.50 247 ILE A O 1
ATOM 2037 N N . ARG A 1 248 ? 83.802 -0.236 -112.792 1.00 84.94 248 ARG A N 1
ATOM 2038 C CA . ARG A 1 248 ? 84.952 -1.152 -112.679 1.00 84.94 248 ARG A CA 1
ATOM 2039 C C . ARG A 1 248 ? 85.087 -2.071 -113.895 1.00 84.94 248 ARG A C 1
ATOM 2041 O O . ARG A 1 248 ? 86.160 -2.118 -114.480 1.00 84.94 248 ARG A O 1
ATOM 2048 N N . THR A 1 249 ? 84.012 -2.730 -114.325 1.00 84.44 249 THR A N 1
ATOM 2049 C CA . THR A 1 249 ? 84.034 -3.622 -115.503 1.00 84.44 249 THR A CA 1
ATOM 2050 C C . THR A 1 249 ? 84.325 -2.880 -116.809 1.00 84.44 249 THR A C 1
ATOM 2052 O O . THR A 1 249 ? 85.016 -3.410 -117.676 1.00 84.44 249 THR A O 1
ATOM 2055 N N . VAL A 1 250 ? 83.839 -1.644 -116.975 1.00 84.06 250 VAL A N 1
ATOM 2056 C CA . VAL A 1 250 ? 84.194 -0.797 -118.129 1.00 84.06 250 VAL A CA 1
ATOM 2057 C C . VAL A 1 250 ? 85.677 -0.414 -118.095 1.00 84.06 250 VAL A C 1
ATOM 2059 O O . VAL A 1 250 ? 86.324 -0.408 -119.142 1.00 84.06 250 VAL A O 1
ATOM 2062 N N . VAL A 1 251 ? 86.228 -0.115 -116.916 1.00 83.06 251 VAL A N 1
ATOM 2063 C CA . VAL A 1 251 ? 87.658 0.183 -116.741 1.00 83.06 251 VAL A CA 1
ATOM 2064 C C . VAL A 1 251 ? 88.522 -1.059 -116.995 1.00 83.06 251 VAL A C 1
ATOM 2066 O O . VAL A 1 251 ? 89.508 -0.945 -117.716 1.00 83.06 251 VAL A O 1
ATOM 2069 N N . GLU A 1 252 ? 88.133 -2.237 -116.499 1.00 80.69 252 GLU A N 1
ATOM 2070 C CA . GLU A 1 252 ? 88.809 -3.522 -116.755 1.00 80.69 252 GLU A CA 1
ATOM 2071 C C . GLU A 1 252 ? 88.793 -3.885 -118.243 1.00 80.69 252 GLU A C 1
ATOM 2073 O O . GLU A 1 252 ? 89.850 -4.121 -118.811 1.00 80.69 252 GLU A O 1
ATOM 2078 N N . LYS A 1 253 ? 87.642 -3.802 -118.929 1.00 78.75 253 LYS A N 1
ATOM 2079 C CA . LYS A 1 253 ? 87.572 -4.020 -120.388 1.00 78.75 253 LYS A CA 1
ATOM 2080 C C . LYS A 1 253 ? 88.453 -3.052 -121.178 1.00 78.75 253 LYS A C 1
ATOM 2082 O O . LYS A 1 253 ? 88.996 -3.428 -122.214 1.00 78.75 253 LYS A O 1
ATOM 2087 N N . ARG A 1 254 ? 88.583 -1.796 -120.727 1.00 75.94 254 ARG A N 1
ATOM 2088 C CA . ARG A 1 254 ? 89.517 -0.841 -121.342 1.00 75.94 254 ARG A CA 1
ATOM 2089 C C . ARG A 1 254 ? 90.967 -1.236 -121.072 1.00 75.94 254 ARG A C 1
ATOM 2091 O O . ARG A 1 254 ? 91.756 -1.188 -122.004 1.00 75.94 254 ARG A O 1
ATOM 2098 N N . LEU A 1 255 ? 91.308 -1.637 -119.848 1.00 76.19 255 LEU A N 1
ATOM 2099 C CA . LEU A 1 255 ? 92.637 -2.152 -119.498 1.00 76.19 255 LEU A CA 1
ATOM 2100 C C . LEU A 1 255 ? 93.000 -3.403 -120.313 1.00 76.19 255 LEU A C 1
ATOM 2102 O O . LEU A 1 255 ? 94.099 -3.447 -120.853 1.00 76.19 255 LEU A O 1
ATOM 2106 N N . ASP A 1 256 ? 92.072 -4.346 -120.484 1.00 72.06 256 ASP A N 1
ATOM 2107 C CA . ASP A 1 256 ? 92.246 -5.551 -121.306 1.00 72.06 256 ASP A CA 1
ATOM 2108 C C . ASP A 1 256 ? 92.430 -5.226 -122.795 1.00 72.06 256 ASP A C 1
ATOM 2110 O O . ASP A 1 256 ? 93.251 -5.835 -123.478 1.00 72.06 256 ASP A O 1
ATOM 2114 N N . ALA A 1 257 ? 91.722 -4.213 -123.307 1.00 69.31 257 ALA A N 1
ATOM 2115 C CA . ALA A 1 257 ? 91.947 -3.699 -124.658 1.00 69.31 257 ALA A CA 1
ATOM 2116 C C . ALA A 1 257 ? 93.326 -3.028 -124.821 1.00 69.31 257 ALA A C 1
ATOM 2118 O O . ALA A 1 257 ? 93.854 -2.996 -125.929 1.00 69.31 257 ALA A O 1
ATOM 2119 N N . PHE A 1 258 ? 93.923 -2.510 -123.741 1.00 64.44 258 PHE A N 1
ATOM 2120 C CA . PHE A 1 258 ? 95.291 -1.981 -123.752 1.00 64.44 258 PHE A CA 1
ATOM 2121 C C . PHE A 1 258 ? 96.362 -3.067 -123.545 1.00 64.44 258 PHE A C 1
ATOM 2123 O O . PHE A 1 258 ? 97.477 -2.898 -124.035 1.00 64.44 258 PHE A O 1
ATOM 2130 N N . SER A 1 259 ? 96.058 -4.171 -122.851 1.00 58.16 259 SER A N 1
ATOM 2131 C CA . SER A 1 259 ? 96.982 -5.297 -122.632 1.00 58.16 259 SER A CA 1
ATOM 2132 C C . SER A 1 259 ? 96.933 -6.361 -123.742 1.00 58.16 259 SER A C 1
ATOM 2134 O O . SER A 1 259 ? 97.913 -7.082 -123.927 1.00 58.16 259 SER A O 1
ATOM 2136 N N . CYS A 1 260 ? 95.866 -6.412 -124.551 1.00 47.75 260 CYS A N 1
ATOM 2137 C CA . CYS A 1 260 ? 95.820 -7.145 -125.821 1.00 47.75 260 CYS A CA 1
ATOM 2138 C C . CYS A 1 260 ? 96.446 -6.327 -126.963 1.00 47.75 260 CYS A C 1
ATOM 2140 O O . CYS A 1 260 ? 95.756 -5.762 -127.811 1.00 47.75 260 CYS A O 1
ATOM 2142 N N . GLN A 1 261 ? 97.776 -6.299 -127.010 1.00 41.28 261 GLN A N 1
ATOM 2143 C CA . GLN A 1 261 ? 98.515 -6.046 -128.248 1.00 41.28 261 GLN A CA 1
ATOM 2144 C C . GLN A 1 261 ? 98.595 -7.331 -129.087 1.00 41.28 261 GLN A C 1
ATOM 2146 O O . GLN A 1 261 ? 98.986 -8.371 -128.558 1.00 41.28 261 GLN A O 1
ATOM 2151 N N . PRO A 1 262 ? 98.384 -7.257 -130.409 1.00 42.25 262 PRO A N 1
ATOM 2152 C CA . PRO A 1 262 ? 99.097 -8.089 -131.365 1.00 42.25 262 PRO A CA 1
ATOM 2153 C C . PRO A 1 262 ? 100.230 -7.278 -132.021 1.00 42.25 262 PRO A C 1
ATOM 2155 O O . PRO A 1 262 ? 100.004 -6.214 -132.595 1.00 42.25 262 PRO A O 1
ATOM 2158 N N . LEU A 1 263 ? 101.454 -7.799 -131.941 1.00 36.12 263 LEU A N 1
ATOM 2159 C CA . LEU A 1 263 ? 102.555 -7.522 -132.879 1.00 36.12 263 LEU A CA 1
ATOM 2160 C C . LEU A 1 263 ? 102.521 -8.599 -133.996 1.00 36.12 263 LEU A C 1
ATOM 2162 O O . LEU A 1 263 ? 101.890 -9.636 -133.794 1.00 36.12 263 LEU A O 1
ATOM 2166 N N . PRO A 1 264 ? 103.311 -8.475 -135.076 1.00 48.00 264 PRO A N 1
ATOM 2167 C CA . PRO A 1 264 ? 103.092 -7.704 -136.303 1.00 48.00 264 PRO A CA 1
ATOM 2168 C C . PRO A 1 264 ? 102.964 -8.624 -137.551 1.00 48.00 264 PRO A C 1
ATOM 2170 O O . PRO A 1 264 ? 103.190 -9.821 -137.444 1.00 48.00 264 PRO A O 1
ATOM 2173 N N . ASP A 1 265 ? 102.605 -8.066 -138.717 1.00 36.38 265 ASP A N 1
ATOM 2174 C CA . ASP A 1 265 ? 103.117 -8.392 -140.079 1.00 36.38 265 ASP A CA 1
ATOM 2175 C C . ASP A 1 265 ? 102.275 -7.621 -141.130 1.00 36.38 265 ASP A C 1
ATOM 2177 O O . ASP A 1 265 ? 101.061 -7.508 -140.991 1.00 36.38 265 ASP A O 1
ATOM 2181 N N . GLN A 1 266 ? 102.888 -6.788 -141.989 1.00 41.28 266 GLN A N 1
ATOM 2182 C CA . GLN A 1 266 ? 103.211 -7.066 -143.411 1.00 41.28 266 GLN A CA 1
ATOM 2183 C C . GLN A 1 266 ? 102.000 -7.579 -144.232 1.00 41.28 266 GLN A C 1
ATOM 2185 O O . GLN A 1 266 ? 101.391 -8.567 -143.850 1.00 41.28 266 GLN A O 1
ATOM 2190 N N . THR A 1 267 ? 101.578 -7.023 -145.377 1.00 36.91 267 THR A N 1
ATOM 2191 C CA . THR A 1 267 ? 102.098 -5.972 -146.276 1.00 36.91 267 THR A CA 1
ATOM 2192 C C . THR A 1 267 ? 101.027 -5.626 -147.342 1.00 36.91 267 THR A C 1
ATOM 2194 O O . THR A 1 267 ? 100.258 -6.493 -147.741 1.00 36.91 267 THR A O 1
ATOM 2197 N N . GLU A 1 268 ? 101.083 -4.377 -147.835 1.00 35.56 268 GLU A N 1
ATOM 2198 C CA . GLU A 1 268 ? 100.818 -3.903 -149.221 1.00 35.56 268 GLU A CA 1
ATOM 2199 C C . GLU A 1 268 ? 99.390 -3.620 -149.750 1.00 35.56 268 GLU A C 1
ATOM 2201 O O . GLU A 1 268 ? 98.682 -4.504 -150.229 1.00 35.56 268 GLU A O 1
ATOM 2206 N N . ALA A 1 269 ? 99.051 -2.319 -149.789 1.00 31.22 269 ALA A N 1
ATOM 2207 C CA . ALA A 1 26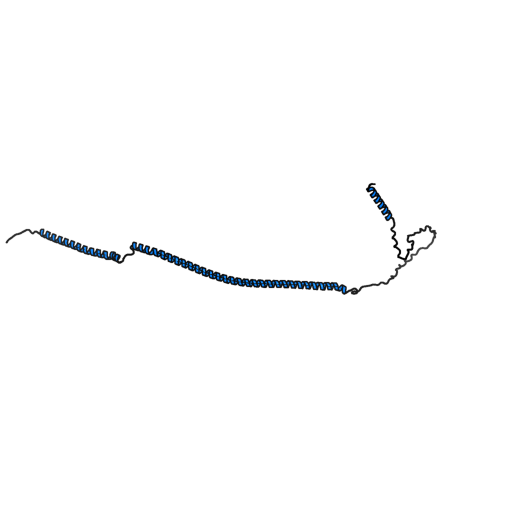9 ? 98.796 -1.507 -150.996 1.00 31.22 269 ALA A CA 1
ATOM 2208 C C . ALA A 1 269 ? 98.895 -0.007 -150.648 1.00 31.22 269 ALA A C 1
ATOM 2210 O O . ALA A 1 269 ? 98.451 0.362 -149.536 1.00 31.22 269 ALA A O 1
#

Solvent-accessible surface area (backbone atoms only — not comparable to full-atom values): 16743 Å² total; per-residue (Å²): 133,70,72,71,61,58,53,53,53,52,50,54,51,52,54,52,51,52,57,52,61,73,69,53,80,82,70,80,74,79,77,82,67,61,93,95,53,83,82,80,92,71,91,82,67,93,81,81,83,82,81,85,76,79,79,84,84,77,93,76,92,78,91,75,80,89,84,76,88,72,79,82,79,81,84,86,76,81,77,86,85,77,85,92,80,88,87,80,87,59,95,73,77,83,70,51,66,85,67,65,46,47,67,59,50,50,52,51,51,49,50,53,52,53,50,51,51,53,52,53,51,52,53,51,52,53,51,51,53,51,50,52,50,49,54,51,52,53,50,53,52,52,53,51,55,50,50,53,55,48,52,54,51,50,49,52,53,50,53,52,50,51,53,53,48,53,55,49,50,52,51,50,50,52,49,52,56,49,51,52,52,50,50,52,50,54,48,51,51,55,53,48,65,56,47,51,57,52,52,52,50,52,38,45,76,70,56,73,65,69,59,68,64,61,50,45,38,64,68,48,48,48,55,50,51,52,49,54,51,47,51,54,48,48,53,52,50,50,53,50,52,50,50,52,50,51,51,48,53,53,50,48,54,50,50,49,60,67,69,61,73,83,86,89,80,91,84,92,135

Secondary structure (DSSP, 8-state):
--HHHHHHHHHHHHHHHHHHHTTS---PPPPPPPTT--------S-------PPP------------PPPPPPPP--PPP-S------PPTTTT--HHHHHHHHHHHHHHHHHHHHHHHHHHHHHHHHHHHHHHHHHHHHHHHHHHHHHHHHHHHHHHHHHHHHHHHHHHHHHHHHHHHHHHHHHHHHHHHHHHHHHHHHHHHHHTT-S--HHHHHIIIIIHHHHHHHHHHHHHHHHHHHHHHHHHHHHHHHHHHHHHH-PPP------

Sequence (269 aa):
PNPPEVQKQKGTQKRALARKHAKEPIRPGTPEPVEGREHAYVQTELYLEEICDRIVEVDGECQTDEFLDRPPTPLFIPAKTGKDIATQIEEGELFDFDIEVKPILEVLIGKTVEQALLEVMEEEELAQLRAH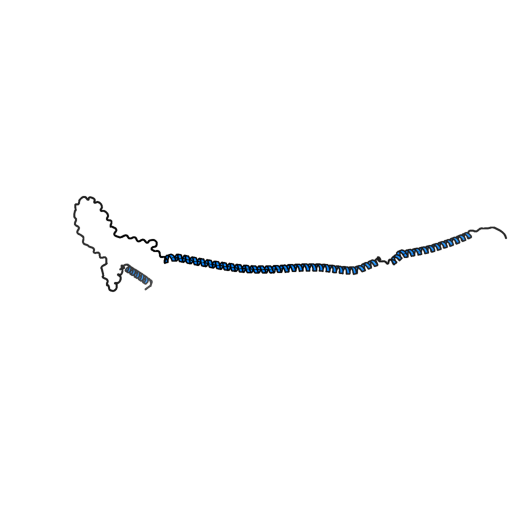QRAFIELRNAEFAELQRLEEQDRRIREEKERRRLEHLEKLRKQKETTEKIAARAFAKRYLADLIPSVFSNLYDSGFFYDPIERDIETKFLPWLMSEVEETLQKKVLGRIMLDSLIRTVVEKRLDAFSCQPLPDQTEA